Protein AF-A0A9P4PV21-F1 (afdb_monomer)

Organism: NCBI:txid1392251

Foldseek 3Di:
DDDDDDDDDDDDDDDDDDDDDDDDDDDDDDDDDDDDDDDDDDPPDDPVVQVVQLVVLLVVLVVCVVDVDQLLNDDPVVVVVLQDDDWAFEAEDHDGPGIGRQSVVSRQDVVQSVCCNVVVDRDRDHVPDSPLPDDPDDDLLVLLVVCVVCVVVVVCVNSVVSLVVVLVVLLPDAPVVCPLVVLVSNLVPCDDVNPVPPSLLVNLLSVLVCVVVVVHPDVPVVVVSCVVRVVSVVSSVVNVVVVVVVVVVVVVVVVVVVVVVVVVVVVVVVVCVVPVDDPPPPDDD

Structure (mmCIF, N/CA/C/O backbone):
data_AF-A0A9P4PV21-F1
#
_entry.id   AF-A0A9P4PV21-F1
#
loop_
_atom_site.group_PDB
_atom_site.id
_atom_site.type_symbol
_atom_site.label_atom_id
_atom_site.label_alt_id
_atom_site.label_comp_id
_atom_site.label_asym_id
_atom_site.label_entity_id
_atom_site.label_seq_id
_atom_site.pdbx_PDB_ins_code
_atom_site.Cartn_x
_atom_site.Cartn_y
_atom_site.Cartn_z
_atom_site.occupancy
_atom_site.B_iso_or_equiv
_atom_site.auth_seq_id
_atom_site.auth_comp_id
_atom_site.auth_asym_id
_atom_site.auth_atom_id
_atom_site.pdbx_PDB_model_num
ATOM 1 N N . MET A 1 1 ? 14.644 29.376 -46.040 1.00 44.03 1 MET A N 1
ATOM 2 C CA . MET A 1 1 ? 13.889 28.763 -44.930 1.00 44.03 1 MET A CA 1
ATOM 3 C C . MET A 1 1 ? 13.071 27.626 -45.509 1.00 44.03 1 MET A C 1
ATOM 5 O O . MET A 1 1 ? 12.066 27.901 -46.144 1.00 44.03 1 MET A O 1
ATOM 9 N N . SER A 1 2 ? 13.535 26.385 -45.371 1.00 40.25 2 SER A N 1
ATOM 10 C CA . SER A 1 2 ? 12.788 25.202 -45.817 1.00 40.25 2 SER A CA 1
ATOM 11 C C . SER A 1 2 ? 12.744 24.214 -44.662 1.00 40.25 2 SER A C 1
ATOM 13 O O . SER A 1 2 ? 13.735 23.561 -44.349 1.00 40.25 2 SER A O 1
ATOM 15 N N . SER A 1 3 ? 11.608 24.190 -43.973 1.00 43.88 3 SER A N 1
ATOM 16 C CA . SER A 1 3 ? 11.296 23.279 -42.878 1.00 43.88 3 SER A CA 1
ATOM 17 C C . SER A 1 3 ? 10.865 21.927 -43.447 1.00 43.88 3 SER A C 1
ATOM 19 O O . SER A 1 3 ? 9.769 21.789 -43.986 1.00 43.88 3 SER A O 1
ATOM 21 N N . ASN A 1 4 ? 11.740 20.928 -43.323 1.00 48.00 4 ASN A N 1
ATOM 22 C CA . ASN A 1 4 ? 11.427 19.533 -43.622 1.00 48.00 4 ASN A CA 1
ATOM 23 C C . ASN A 1 4 ? 10.650 18.929 -42.443 1.00 48.00 4 ASN A C 1
ATOM 25 O O . ASN A 1 4 ? 11.228 18.606 -41.407 1.00 48.00 4 ASN A O 1
ATOM 29 N N . ASN A 1 5 ? 9.335 18.780 -42.609 1.00 51.59 5 ASN A N 1
ATOM 30 C CA . ASN A 1 5 ? 8.482 18.025 -41.694 1.00 51.59 5 ASN A CA 1
ATOM 31 C C . ASN A 1 5 ? 8.638 16.525 -41.977 1.00 51.59 5 ASN A C 1
ATOM 33 O O . ASN A 1 5 ? 8.041 15.994 -42.913 1.00 51.59 5 ASN A O 1
ATOM 37 N N . ALA A 1 6 ? 9.442 15.842 -41.163 1.00 52.03 6 ALA A N 1
ATOM 38 C CA . ALA A 1 6 ? 9.522 14.388 -41.169 1.00 52.03 6 ALA A CA 1
ATOM 39 C C . ALA A 1 6 ? 8.305 13.801 -40.435 1.00 52.03 6 ALA A C 1
ATOM 41 O O . ALA A 1 6 ? 8.131 13.987 -39.230 1.00 52.03 6 ALA A O 1
ATOM 42 N N . VAL A 1 7 ? 7.450 13.105 -41.184 1.00 55.03 7 VAL A N 1
ATOM 43 C CA . VAL A 1 7 ? 6.283 12.379 -40.672 1.00 55.03 7 VAL A CA 1
ATOM 44 C C . VAL A 1 7 ? 6.769 11.146 -39.906 1.00 55.03 7 VAL A C 1
ATOM 46 O O . VAL A 1 7 ? 7.346 10.228 -40.485 1.00 55.03 7 VAL A O 1
ATOM 49 N N . VAL A 1 8 ? 6.556 11.141 -38.590 1.00 60.97 8 VAL A N 1
ATOM 50 C CA . VAL A 1 8 ? 6.910 10.033 -37.693 1.00 60.97 8 VAL A CA 1
ATOM 51 C C . VAL A 1 8 ? 5.844 8.941 -37.797 1.00 60.97 8 VAL A C 1
ATOM 53 O O . VAL A 1 8 ? 4.661 9.195 -37.572 1.00 60.97 8 VAL A O 1
ATOM 56 N N . ALA A 1 9 ? 6.257 7.721 -38.144 1.00 62.72 9 ALA A N 1
ATOM 57 C CA . ALA A 1 9 ? 5.362 6.571 -38.238 1.00 62.72 9 ALA A CA 1
ATOM 58 C C . ALA A 1 9 ? 4.856 6.130 -36.844 1.00 62.72 9 ALA A C 1
ATOM 60 O O . ALA A 1 9 ? 5.633 6.129 -35.884 1.00 62.72 9 ALA A O 1
ATOM 61 N N . PRO A 1 10 ? 3.575 5.735 -36.708 1.00 65.38 10 PRO A N 1
ATOM 62 C CA . PRO A 1 10 ? 3.005 5.326 -35.429 1.00 65.38 10 PRO A CA 1
ATOM 63 C C . PRO A 1 10 ? 3.569 3.980 -34.953 1.00 65.38 10 PRO A C 1
ATOM 65 O O . PRO A 1 10 ? 3.735 3.037 -35.727 1.00 65.38 10 PRO A O 1
ATOM 68 N N . ALA A 1 11 ? 3.847 3.897 -33.650 1.00 61.59 11 ALA A N 1
ATOM 69 C CA . ALA A 1 11 ? 4.422 2.719 -33.013 1.00 61.59 11 ALA A CA 1
ATOM 70 C C . ALA A 1 11 ? 3.465 1.503 -33.046 1.00 61.59 11 ALA A C 1
ATOM 72 O O . ALA A 1 11 ? 2.253 1.664 -32.866 1.00 61.59 11 ALA A O 1
ATOM 73 N N . PRO A 1 12 ? 3.987 0.275 -33.229 1.00 59.78 12 PRO A N 1
ATOM 74 C CA . PRO A 1 12 ? 3.172 -0.932 -33.309 1.00 59.78 12 PRO A CA 1
ATOM 75 C C . PRO A 1 12 ? 2.568 -1.318 -31.950 1.00 59.78 12 PRO A C 1
ATOM 77 O O . PRO A 1 12 ? 3.255 -1.402 -30.931 1.00 59.78 12 PRO A O 1
ATOM 80 N N . VAL A 1 13 ? 1.264 -1.604 -31.953 1.00 58.47 13 VAL A N 1
ATOM 81 C CA . VAL A 1 13 ? 0.494 -2.036 -30.777 1.00 58.47 13 VAL A CA 1
ATOM 82 C C . VAL A 1 13 ? 0.679 -3.540 -30.552 1.00 58.47 13 VAL A C 1
ATOM 84 O O . VAL A 1 13 ? 0.209 -4.361 -31.340 1.00 58.47 13 VAL A O 1
ATOM 87 N N . LEU A 1 14 ? 1.334 -3.910 -29.449 1.00 52.38 14 LEU A N 1
ATOM 88 C CA . LEU A 1 14 ? 1.467 -5.297 -28.991 1.00 52.38 14 LEU A CA 1
ATOM 89 C C . LEU A 1 14 ? 0.164 -5.771 -28.324 1.00 52.38 14 LEU A C 1
ATOM 91 O O . LEU A 1 14 ? -0.200 -5.297 -27.248 1.00 52.38 14 LEU A O 1
ATOM 95 N N . LYS A 1 15 ? -0.532 -6.728 -28.950 1.00 54.72 15 LYS A N 1
ATOM 96 C CA . LYS A 1 15 ? -1.672 -7.442 -28.352 1.00 54.72 15 LYS A CA 1
ATOM 97 C C . LYS A 1 15 ? -1.168 -8.671 -27.595 1.00 54.72 15 LYS A C 1
ATOM 99 O O . LYS A 1 15 ? -0.591 -9.570 -28.201 1.00 54.72 15 LYS A O 1
ATOM 104 N N . PHE A 1 16 ? -1.417 -8.727 -26.289 1.00 54.34 16 PHE A N 1
ATOM 105 C CA . PHE A 1 16 ? -1.149 -9.913 -25.472 1.00 54.34 16 PHE A CA 1
ATOM 106 C C . PHE A 1 16 ? -2.389 -10.821 -25.412 1.00 54.34 16 PHE A C 1
ATOM 108 O O . PHE A 1 16 ? -3.490 -10.316 -25.173 1.00 54.34 16 PHE A O 1
ATOM 115 N N . PRO A 1 17 ? -2.248 -12.147 -25.585 1.00 50.69 17 PRO A N 1
ATOM 116 C CA . PRO A 1 17 ? -3.341 -13.082 -25.365 1.00 50.69 17 PRO A CA 1
ATOM 117 C C . PRO A 1 17 ? -3.548 -13.310 -23.860 1.00 50.69 17 PRO A C 1
ATOM 119 O O . PRO A 1 17 ? -2.697 -13.866 -23.170 1.00 50.69 17 PRO A O 1
ATOM 122 N N . ILE A 1 18 ? -4.702 -12.882 -23.350 1.00 49.69 18 ILE A N 1
ATOM 123 C CA . ILE A 1 18 ? -5.203 -13.230 -22.015 1.00 49.69 18 ILE A CA 1
ATOM 124 C C . ILE A 1 18 ? -5.985 -14.530 -22.153 1.00 49.69 18 ILE A C 1
ATOM 126 O O . ILE A 1 18 ? -7.082 -14.461 -22.692 1.00 49.69 18 ILE A O 1
ATOM 130 N N . GLN A 1 19 ? -5.486 -15.660 -21.639 1.00 56.25 19 GLN A N 1
ATOM 131 C CA . GLN A 1 19 ? -6.322 -16.748 -21.100 1.00 56.25 19 GLN A CA 1
ATOM 132 C C . GLN A 1 19 ? -5.518 -17.632 -20.140 1.00 56.25 19 GLN A C 1
ATOM 134 O O . GLN A 1 19 ? -4.719 -18.446 -20.584 1.00 56.25 19 GLN A O 1
ATOM 139 N N . LEU A 1 20 ? -5.808 -17.548 -18.839 1.00 41.34 20 LEU A N 1
ATOM 140 C CA . LEU A 1 20 ? -5.649 -18.67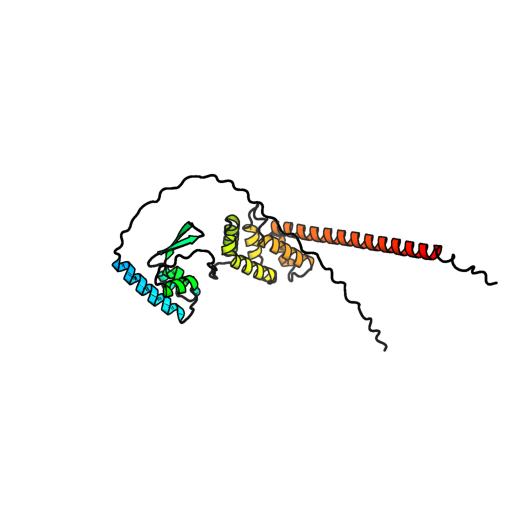3 -17.913 1.00 41.34 20 LEU A CA 1
ATOM 141 C C . LEU A 1 20 ? -6.819 -18.653 -16.917 1.00 41.34 20 LEU A C 1
ATOM 143 O O . LEU A 1 20 ? -6.879 -17.820 -16.016 1.00 41.34 20 LEU A O 1
ATOM 147 N N . LYS A 1 21 ? -7.776 -19.566 -17.122 1.00 49.69 21 LYS A N 1
ATOM 148 C CA . LYS A 1 21 ? -8.790 -19.951 -16.129 1.00 49.69 21 LYS A CA 1
ATOM 149 C C . LYS A 1 21 ? -8.162 -20.957 -15.158 1.00 49.69 21 LYS A C 1
ATOM 151 O O . LYS A 1 21 ? -7.608 -21.945 -15.638 1.00 49.69 21 LYS A O 1
ATOM 156 N N . PRO A 1 22 ? -8.311 -20.813 -13.834 1.00 48.94 22 PRO A N 1
ATOM 157 C CA . PRO A 1 22 ? -8.073 -21.924 -12.923 1.00 48.94 22 PRO A CA 1
ATOM 158 C C . PRO A 1 22 ? -9.316 -22.826 -12.840 1.00 48.94 22 PRO A C 1
ATOM 160 O O . PRO A 1 22 ? -10.421 -22.365 -12.551 1.00 48.94 22 PRO A O 1
ATOM 163 N N . SER A 1 23 ? -9.132 -24.124 -13.104 1.00 43.06 23 SER A N 1
ATOM 164 C CA . SER A 1 23 ? -10.132 -25.165 -12.851 1.00 43.06 23 SER A CA 1
ATOM 165 C C . SER A 1 23 ? -10.144 -25.521 -11.364 1.00 43.06 23 SER A C 1
ATOM 167 O O . SER A 1 23 ? -9.117 -25.931 -10.820 1.00 43.06 23 SER A O 1
ATOM 169 N N . GLY A 1 24 ? -11.300 -25.406 -10.713 1.00 37.72 24 GLY A N 1
ATOM 170 C CA . GLY A 1 24 ? -11.495 -25.890 -9.349 1.00 37.72 24 GLY A CA 1
ATOM 171 C C . GLY A 1 24 ? -11.545 -27.418 -9.302 1.00 37.72 24 GLY A C 1
ATOM 172 O O . GLY A 1 24 ? -12.324 -28.038 -10.023 1.00 37.72 24 GLY A O 1
ATOM 173 N N . LYS A 1 25 ? -10.736 -28.020 -8.425 1.00 46.03 25 LYS A N 1
ATOM 174 C CA . LYS A 1 25 ? -10.917 -29.394 -7.942 1.00 46.03 25 LYS A CA 1
ATOM 175 C C . LYS A 1 25 ? -11.376 -29.326 -6.489 1.00 46.03 25 LYS A C 1
ATOM 177 O O . LYS A 1 25 ? -10.664 -28.805 -5.637 1.00 46.03 25 LYS A O 1
ATOM 182 N N . ALA A 1 26 ? -12.574 -29.843 -6.240 1.00 46.81 26 ALA A N 1
ATOM 183 C CA . ALA A 1 26 ? -13.105 -30.091 -4.911 1.00 46.81 26 ALA A CA 1
ATOM 184 C C . ALA A 1 26 ? -12.380 -31.286 -4.275 1.00 46.81 26 ALA A C 1
ATOM 186 O O . ALA A 1 26 ? -12.227 -32.322 -4.921 1.00 46.81 26 ALA A O 1
ATOM 187 N N . VAL A 1 27 ? -11.978 -31.155 -3.009 1.00 41.03 27 VAL A N 1
ATOM 188 C CA . VAL A 1 27 ? -11.638 -32.294 -2.149 1.00 41.03 27 VAL A CA 1
ATOM 189 C C . VAL A 1 27 ? -12.311 -32.085 -0.799 1.00 41.03 27 VAL A C 1
ATOM 191 O O . VAL A 1 27 ? -12.016 -31.147 -0.063 1.00 41.03 27 VAL A O 1
ATOM 194 N N . SER A 1 28 ? -13.260 -32.975 -0.530 1.00 44.84 28 SER A N 1
ATOM 195 C CA . SER A 1 28 ? -13.938 -33.209 0.737 1.00 44.84 28 SER A CA 1
ATOM 196 C C . SER A 1 28 ? -12.994 -33.851 1.755 1.00 44.84 28 SER A C 1
ATOM 198 O O . SER A 1 28 ? -12.268 -34.783 1.411 1.00 44.84 28 SER A O 1
ATOM 200 N N . GLY A 1 29 ? -13.078 -33.443 3.018 1.00 36.94 29 GLY A N 1
ATOM 201 C CA . GLY A 1 29 ? -12.385 -34.113 4.116 1.00 36.94 29 GLY A CA 1
ATOM 202 C C . GLY A 1 29 ? -12.832 -33.576 5.466 1.00 36.94 29 GLY A C 1
ATOM 203 O O . GLY A 1 29 ? -12.178 -32.715 6.041 1.00 36.94 29 GLY A O 1
ATOM 204 N N . ALA A 1 30 ? -13.978 -34.063 5.939 1.00 40.94 30 ALA A N 1
ATOM 205 C CA . ALA A 1 30 ? -14.531 -33.773 7.253 1.00 40.94 30 ALA A CA 1
ATOM 206 C C . ALA A 1 30 ? -13.664 -34.368 8.378 1.00 40.94 30 ALA A C 1
ATOM 208 O O . ALA A 1 30 ? -13.245 -35.524 8.302 1.00 40.94 30 ALA A O 1
ATOM 209 N N . LYS A 1 31 ? -13.472 -33.603 9.456 1.00 40.31 31 LYS A N 1
ATOM 210 C CA . LYS A 1 31 ? -13.184 -34.134 10.793 1.00 40.31 31 LYS A CA 1
ATOM 211 C C . LYS A 1 31 ? -13.932 -33.294 11.826 1.00 40.31 31 LYS A C 1
ATOM 213 O O . LYS A 1 31 ? -13.638 -32.118 12.017 1.00 40.31 31 LYS A O 1
ATOM 218 N N . GLU A 1 32 ? -14.943 -33.917 12.424 1.00 45.38 32 GLU A N 1
ATOM 219 C CA . GLU A 1 32 ? -15.726 -33.411 13.548 1.00 45.38 32 GLU A CA 1
ATOM 220 C C . GLU A 1 32 ? -14.862 -33.281 14.807 1.00 45.38 32 GLU A C 1
ATOM 222 O O . GLU A 1 32 ? -14.105 -34.190 15.147 1.00 45.38 32 GLU A O 1
ATOM 227 N N . GLN A 1 33 ? -15.035 -32.173 15.528 1.00 36.03 33 GLN A N 1
ATOM 228 C CA . GLN A 1 33 ? -14.650 -32.013 16.930 1.00 36.03 33 GLN A CA 1
ATOM 229 C C . GLN A 1 33 ? -15.680 -31.126 17.665 1.00 36.03 33 GLN A C 1
ATOM 231 O O . GLN A 1 33 ? -16.466 -30.431 17.016 1.00 36.03 33 GLN A O 1
ATOM 236 N N . PRO A 1 34 ? -15.775 -31.246 19.002 1.00 42.97 34 PRO A N 1
ATOM 237 C CA . PRO A 1 34 ? -17.049 -31.392 19.701 1.00 42.97 34 PRO A CA 1
ATOM 238 C C . PRO A 1 34 ? -17.725 -30.071 20.087 1.00 42.97 34 PRO A C 1
ATOM 240 O O . PRO A 1 34 ? -17.083 -29.064 20.374 1.00 42.97 34 PRO A O 1
ATOM 243 N N . LYS A 1 35 ? -19.062 -30.131 20.138 1.00 44.00 35 LYS A N 1
ATOM 244 C CA . LYS A 1 35 ? -19.976 -29.086 20.620 1.00 44.00 35 LYS A CA 1
ATOM 245 C C . LYS A 1 35 ? -19.709 -28.728 22.093 1.00 44.00 35 LYS A C 1
ATOM 247 O O . LYS A 1 35 ? -19.833 -29.617 22.935 1.00 44.00 35 LYS A O 1
ATOM 252 N N . PRO A 1 36 ? -19.483 -27.449 22.438 1.00 39.12 36 PRO A N 1
ATOM 253 C CA . PRO A 1 36 ? -19.736 -26.960 23.784 1.00 39.12 36 PRO A CA 1
ATOM 254 C C . PRO A 1 36 ? -21.238 -26.702 23.983 1.00 39.12 36 PRO A C 1
ATOM 256 O O . PRO A 1 36 ? -21.917 -26.113 23.140 1.00 39.12 36 PRO A O 1
ATOM 259 N N . SER A 1 37 ? -21.747 -27.207 25.103 1.00 43.47 37 SER A N 1
ATOM 260 C CA . SER A 1 37 ? -23.132 -27.111 25.561 1.00 43.47 37 SER A CA 1
ATOM 261 C C . SER A 1 37 ? -23.599 -25.657 25.745 1.00 43.47 37 SER A C 1
ATOM 263 O O . SER A 1 37 ? -22.821 -24.827 26.215 1.00 43.47 37 SER A O 1
ATOM 265 N N . PRO A 1 38 ? -24.870 -25.334 25.444 1.00 44.41 38 PRO A N 1
ATOM 266 C CA . PRO A 1 38 ? -25.410 -23.996 25.644 1.00 44.41 38 PRO A CA 1
ATOM 267 C C . PRO A 1 38 ? -25.742 -23.751 27.123 1.00 44.41 38 PRO A C 1
ATOM 269 O O . PRO A 1 38 ? -26.538 -24.479 27.720 1.00 44.41 38 PRO A O 1
ATOM 272 N N . GLN A 1 39 ? -25.166 -22.693 27.698 1.00 38.06 39 GLN A N 1
ATOM 273 C CA . GLN A 1 39 ? -25.652 -22.099 28.942 1.00 38.06 39 GLN A CA 1
ATOM 274 C C . GLN A 1 39 ? -27.035 -21.489 28.683 1.00 38.06 39 GLN A C 1
ATOM 276 O O . GLN A 1 39 ? -27.185 -20.496 27.973 1.00 38.06 39 GLN A O 1
ATOM 281 N N . LYS A 1 40 ? -28.057 -22.150 29.231 1.00 46.59 40 LYS A N 1
ATOM 282 C CA . LYS A 1 40 ? -29.396 -21.599 29.428 1.00 46.59 40 LYS A CA 1
ATOM 283 C C . LYS A 1 40 ? -29.344 -20.671 30.638 1.00 46.59 40 LYS A C 1
ATOM 285 O O . LYS A 1 40 ? -29.484 -21.154 31.752 1.00 46.59 40 LYS A O 1
ATOM 290 N N . ASP A 1 41 ? -29.244 -19.373 30.393 1.00 37.88 41 ASP A N 1
ATOM 291 C CA . ASP A 1 41 ? -29.756 -18.369 31.322 1.00 37.88 41 ASP A CA 1
ATOM 292 C C . ASP A 1 41 ? -30.907 -17.641 30.626 1.00 37.88 41 ASP A C 1
ATOM 294 O O . ASP A 1 41 ? -30.739 -16.728 29.817 1.00 37.88 41 ASP A O 1
ATOM 298 N N . GLN A 1 42 ? -32.112 -18.150 30.887 1.00 42.50 42 GLN A N 1
ATOM 299 C CA . GLN A 1 42 ? -33.368 -17.501 30.547 1.00 42.50 42 GLN A CA 1
ATOM 300 C C . GLN A 1 42 ? -33.589 -16.346 31.523 1.00 42.50 42 GLN A C 1
ATOM 302 O O . GLN A 1 42 ? -33.980 -16.553 32.668 1.00 42.50 42 GLN A O 1
ATOM 307 N N . ALA A 1 43 ? -33.397 -15.121 31.044 1.00 41.06 43 ALA A N 1
ATOM 308 C CA . ALA A 1 43 ? -34.066 -13.962 31.610 1.00 41.06 43 ALA A CA 1
ATOM 309 C C . ALA A 1 43 ? -35.465 -13.867 30.977 1.00 41.06 43 ALA A C 1
ATOM 311 O O . ALA A 1 43 ? -35.641 -13.300 29.895 1.00 41.06 43 ALA A O 1
ATOM 312 N N . GLU A 1 44 ? -36.466 -14.455 31.635 1.00 46.06 44 GLU A N 1
ATOM 313 C CA . GLU A 1 44 ? -37.881 -14.210 31.342 1.00 46.06 44 GLU A CA 1
ATOM 314 C C . GLU A 1 44 ? -38.215 -12.741 31.646 1.00 46.06 44 GLU A C 1
ATOM 316 O O . GLU A 1 44 ? -38.597 -12.365 32.753 1.00 46.06 44 GLU A O 1
ATOM 321 N N . SER A 1 45 ? -38.043 -11.877 30.645 1.00 46.12 45 SER A N 1
ATOM 322 C CA . SER A 1 45 ? -38.544 -10.505 30.678 1.00 46.12 45 SER A CA 1
ATOM 323 C C . SER A 1 45 ? -39.975 -10.462 30.136 1.00 46.12 45 SER A C 1
ATOM 325 O O . SER A 1 45 ? -40.303 -11.042 29.102 1.00 46.12 45 SER A O 1
ATOM 327 N N . LYS A 1 46 ? -40.850 -9.780 30.882 1.00 44.09 46 LYS A N 1
ATOM 328 C CA . LYS A 1 46 ? -42.278 -9.600 30.593 1.00 44.09 46 LYS A CA 1
ATOM 329 C C . LYS A 1 46 ? -42.525 -9.183 29.124 1.00 44.09 46 LYS A C 1
ATOM 331 O O . LYS A 1 46 ? -42.030 -8.132 28.710 1.00 44.09 46 LYS A O 1
ATOM 336 N N . PRO A 1 47 ? -43.395 -9.884 28.370 1.00 56.62 47 PRO A N 1
ATOM 337 C CA . PRO A 1 47 ? -43.646 -9.619 26.945 1.00 56.62 47 PRO A CA 1
ATOM 338 C C . PRO A 1 47 ? -44.302 -8.257 26.648 1.00 56.62 47 PRO A C 1
ATOM 340 O O . PRO A 1 47 ? -44.307 -7.807 25.504 1.00 56.62 47 PRO A O 1
ATOM 343 N N . ALA A 1 48 ? -44.857 -7.579 27.657 1.00 52.44 48 ALA A N 1
ATOM 344 C CA . ALA A 1 48 ? -45.471 -6.260 27.494 1.00 52.44 48 ALA A CA 1
ATOM 345 C C . ALA A 1 48 ? -44.437 -5.121 27.394 1.00 52.44 48 ALA A C 1
ATOM 347 O O . ALA A 1 48 ? -44.639 -4.192 26.614 1.00 52.44 48 ALA A O 1
ATOM 348 N N . ALA A 1 49 ? -43.316 -5.217 28.121 1.00 55.78 49 ALA A N 1
ATOM 349 C CA . ALA A 1 49 ? -42.271 -4.188 28.118 1.00 55.78 49 ALA A CA 1
ATOM 350 C C . ALA A 1 49 ? -41.494 -4.169 26.789 1.00 55.78 49 ALA A C 1
ATOM 352 O O . ALA A 1 49 ? -41.204 -3.106 26.252 1.00 55.78 49 ALA A O 1
ATOM 353 N N . GLN A 1 50 ? -41.255 -5.345 26.196 1.00 64.44 50 GLN A N 1
ATOM 354 C CA . GLN A 1 50 ? -40.571 -5.462 24.903 1.00 64.44 50 GLN A CA 1
ATOM 355 C C . GLN A 1 50 ? -41.372 -4.852 23.740 1.00 64.44 50 GLN A C 1
ATOM 357 O O . GLN A 1 50 ? -40.788 -4.299 22.812 1.00 64.44 50 GLN A O 1
ATOM 362 N N . LYS A 1 51 ? -42.712 -4.915 23.775 1.00 70.00 51 LYS A N 1
ATOM 363 C CA . LYS A 1 51 ? -43.556 -4.358 22.702 1.00 70.00 51 LYS A CA 1
ATOM 364 C C . LYS A 1 51 ? -43.566 -2.829 22.683 1.00 70.00 51 LYS A C 1
ATOM 366 O O . LYS A 1 51 ? -43.557 -2.247 21.602 1.00 70.00 51 LYS A O 1
ATOM 371 N N . GLN A 1 52 ? -43.582 -2.191 23.854 1.00 70.31 52 GLN A N 1
ATOM 372 C CA . GLN A 1 52 ? -43.517 -0.728 23.954 1.00 70.31 52 GLN A CA 1
ATOM 373 C C . GLN A 1 52 ? -42.153 -0.197 23.492 1.00 70.31 52 GLN A C 1
ATOM 375 O O . GLN A 1 52 ? -42.087 0.801 22.775 1.00 70.31 52 GLN A O 1
ATOM 380 N N . ASP A 1 53 ? -41.075 -0.907 23.822 1.00 81.44 53 ASP A N 1
ATOM 381 C CA . ASP A 1 53 ? -39.722 -0.514 23.423 1.00 81.44 53 ASP A CA 1
ATOM 382 C C . ASP A 1 53 ? -39.522 -0.620 21.897 1.00 81.44 53 ASP A C 1
ATOM 384 O O . ASP A 1 53 ? -38.988 0.288 21.262 1.00 81.44 53 ASP A O 1
ATOM 388 N N . LEU A 1 54 ? -40.067 -1.666 21.261 1.00 85.88 54 LEU A N 1
ATOM 389 C CA . LEU A 1 54 ? -40.021 -1.820 19.800 1.00 85.88 54 LEU A CA 1
ATOM 390 C C . LEU A 1 54 ? -40.799 -0.733 19.049 1.00 85.88 54 LEU A C 1
ATOM 392 O O . LEU A 1 54 ? -40.308 -0.245 18.034 1.00 85.88 54 LEU A O 1
ATOM 396 N N . ALA A 1 55 ? -41.974 -0.328 19.542 1.00 87.62 55 ALA A N 1
ATOM 397 C CA . ALA A 1 55 ? -42.745 0.760 18.935 1.00 87.62 55 ALA A CA 1
ATOM 398 C C . ALA A 1 55 ? -41.977 2.091 18.984 1.00 87.62 55 ALA A C 1
ATOM 400 O O . ALA A 1 55 ? -41.909 2.807 17.987 1.00 87.62 55 ALA A O 1
ATOM 401 N N . THR A 1 56 ? -41.318 2.363 20.113 1.00 89.81 56 THR A N 1
ATOM 402 C CA . THR A 1 56 ? -40.476 3.556 20.293 1.00 89.81 56 THR A CA 1
ATOM 403 C C . THR A 1 56 ? -39.284 3.545 19.328 1.00 89.81 56 THR A C 1
ATOM 405 O O . THR A 1 56 ? -38.949 4.558 18.716 1.00 89.81 56 THR A O 1
ATOM 408 N N . ILE A 1 57 ? -38.656 2.379 19.136 1.00 87.50 57 ILE A N 1
ATOM 409 C CA . ILE A 1 57 ? -37.553 2.203 18.178 1.00 87.50 57 ILE A CA 1
ATOM 410 C C . ILE A 1 57 ? -38.041 2.338 16.731 1.00 87.50 57 ILE A C 1
ATOM 412 O O . ILE A 1 57 ? -37.301 2.848 15.894 1.00 87.50 57 ILE A O 1
ATOM 416 N N . HIS A 1 58 ? -39.265 1.905 16.420 1.00 89.25 58 HIS A N 1
ATOM 417 C CA . HIS A 1 58 ? -39.865 2.029 15.086 1.00 89.25 58 HIS A CA 1
ATOM 418 C C . HIS A 1 58 ? -40.134 3.485 14.714 1.00 89.25 58 HIS A C 1
ATOM 420 O O . HIS A 1 58 ? -39.695 3.931 13.654 1.00 89.25 58 HIS A O 1
ATOM 426 N N . GLU A 1 59 ? -40.737 4.253 15.620 1.00 89.31 59 GLU A N 1
ATOM 427 C CA . GLU A 1 59 ? -40.954 5.689 15.432 1.00 89.31 59 GLU A CA 1
ATOM 428 C C . GLU A 1 59 ? -39.622 6.439 15.261 1.00 89.31 59 GLU A C 1
ATOM 430 O O . GLU A 1 59 ? -39.443 7.216 14.317 1.00 89.31 59 GLU A O 1
ATOM 435 N N . TRP A 1 60 ? -38.630 6.115 16.097 1.00 88.31 60 TRP A N 1
ATOM 436 C CA . TRP A 1 60 ? -37.275 6.643 15.958 1.00 88.31 60 TRP A CA 1
ATOM 437 C C . TRP A 1 60 ? -36.631 6.263 14.615 1.00 88.31 60 TRP A C 1
ATOM 439 O O . TRP A 1 60 ? -36.056 7.121 13.941 1.00 88.31 60 TRP A O 1
ATOM 449 N N . ALA A 1 61 ? -36.765 5.012 14.169 1.00 86.50 61 ALA A N 1
ATOM 450 C CA . ALA A 1 61 ? -36.232 4.556 12.888 1.00 86.50 61 ALA A CA 1
ATOM 451 C C . ALA A 1 61 ? -36.862 5.302 11.700 1.00 86.50 61 ALA A C 1
ATOM 453 O O . ALA A 1 61 ? -36.156 5.624 10.741 1.00 86.50 61 ALA A O 1
ATOM 454 N N . MET A 1 62 ? -38.159 5.626 11.771 1.00 85.81 62 MET A N 1
ATOM 455 C CA . MET A 1 62 ? -38.837 6.442 10.759 1.00 85.81 62 MET A CA 1
ATOM 456 C C . MET A 1 62 ? -38.347 7.897 10.765 1.00 85.81 62 MET A C 1
ATOM 458 O O . MET A 1 62 ? -38.180 8.484 9.695 1.00 85.81 62 MET A O 1
ATOM 462 N N . SER A 1 63 ? -38.017 8.455 11.935 1.00 84.81 63 SER A N 1
ATOM 463 C CA . SER A 1 63 ? -37.455 9.812 12.048 1.00 84.81 63 SER A CA 1
ATOM 464 C C . SER A 1 63 ? -36.086 9.958 11.362 1.00 84.81 63 SER A C 1
ATOM 466 O O . SER A 1 63 ? -35.777 11.004 10.788 1.00 84.81 63 SER A O 1
ATOM 468 N N . LEU A 1 64 ? -35.293 8.879 11.325 1.00 76.75 64 LEU A N 1
ATOM 469 C CA . LEU A 1 64 ? -33.991 8.839 10.649 1.00 76.75 64 LEU A CA 1
ATOM 470 C C . LEU A 1 64 ? -34.087 8.867 9.115 1.00 76.75 64 LEU A C 1
ATOM 472 O O . LEU A 1 64 ? -33.069 9.053 8.448 1.00 76.75 64 LEU A O 1
ATOM 476 N N . ASN A 1 65 ? -35.268 8.626 8.538 1.00 62.62 65 ASN A N 1
ATOM 477 C CA . ASN A 1 65 ? -35.450 8.537 7.085 1.00 62.62 65 ASN A CA 1
ATOM 478 C C . ASN A 1 65 ? -35.579 9.912 6.409 1.00 62.62 65 ASN A C 1
ATOM 480 O O . ASN A 1 65 ? -35.428 10.014 5.196 1.00 62.62 65 ASN A O 1
ATOM 484 N N . VAL A 1 66 ? -35.844 10.969 7.185 1.00 53.28 66 VAL A N 1
ATOM 485 C CA . VAL A 1 66 ? -36.157 12.308 6.654 1.00 53.28 66 VAL A CA 1
ATOM 486 C C . VAL A 1 66 ? -34.913 13.195 6.538 1.00 53.28 66 VAL A C 1
ATOM 488 O O . VAL A 1 66 ? -34.891 14.119 5.736 1.00 53.28 66 VAL A O 1
ATOM 491 N N . ASN A 1 67 ? -33.844 12.877 7.268 1.00 51.25 67 ASN A N 1
ATOM 492 C CA . ASN A 1 67 ? -32.532 13.501 7.131 1.00 51.25 67 ASN A CA 1
ATOM 493 C C . ASN A 1 67 ? -31.480 12.431 7.412 1.00 51.25 67 ASN A C 1
ATOM 495 O O . ASN A 1 67 ? -31.366 11.969 8.546 1.00 51.25 67 ASN A O 1
ATOM 499 N N . THR A 1 68 ? -30.718 12.025 6.398 1.00 56.28 68 THR A N 1
ATOM 500 C CA . THR A 1 68 ? -29.586 11.096 6.527 1.00 56.28 68 THR A CA 1
ATOM 501 C C . THR A 1 68 ? -28.457 11.739 7.334 1.00 56.28 68 THR A C 1
ATOM 503 O O . THR A 1 68 ? -27.421 12.084 6.776 1.00 56.28 68 THR A O 1
ATOM 506 N N . ARG A 1 69 ? -28.656 11.931 8.640 1.00 62.28 69 ARG A N 1
ATOM 507 C CA . ARG A 1 69 ? -27.561 12.254 9.550 1.00 62.28 69 ARG A CA 1
ATOM 508 C C . ARG A 1 69 ? -26.669 11.028 9.628 1.00 62.28 69 ARG A C 1
ATOM 510 O O . ARG A 1 69 ? -27.122 9.945 10.010 1.00 62.28 69 ARG A O 1
ATOM 517 N N . ASP A 1 70 ? -25.421 11.187 9.205 1.00 67.62 70 ASP A N 1
ATOM 518 C CA . ASP A 1 70 ? -24.396 10.170 9.413 1.00 67.62 70 ASP A CA 1
ATOM 519 C C . ASP A 1 70 ? -24.293 9.912 10.929 1.00 67.62 70 ASP A C 1
ATOM 521 O O . ASP A 1 70 ? -24.384 10.837 11.736 1.00 67.62 70 ASP A O 1
ATOM 525 N N . LEU A 1 71 ? -24.074 8.660 11.342 1.00 72.00 71 LEU A N 1
ATOM 526 C CA . LEU A 1 71 ? -23.772 8.295 12.734 1.00 72.00 71 LEU A CA 1
ATOM 527 C C . LEU A 1 71 ? -22.662 9.162 13.350 1.00 72.00 71 LEU A C 1
ATOM 529 O O . LEU A 1 71 ? -22.587 9.326 14.567 1.00 72.00 71 LEU A O 1
ATOM 533 N N . ARG A 1 72 ? -21.780 9.696 12.503 1.00 63.06 72 ARG A N 1
ATOM 534 C CA . ARG A 1 72 ? -20.673 10.587 12.868 1.00 63.06 72 ARG A CA 1
ATOM 535 C C . ARG A 1 72 ? -21.117 11.998 13.244 1.00 63.06 72 ARG A C 1
ATOM 537 O O . ARG A 1 72 ? -20.362 12.689 13.919 1.00 63.06 72 ARG A O 1
ATOM 544 N N . GLU A 1 73 ? -22.295 12.418 12.803 1.00 78.00 73 GLU A N 1
ATOM 545 C CA . GLU A 1 73 ? -22.873 13.734 13.092 1.00 78.00 73 GLU A CA 1
ATOM 546 C C . GLU A 1 73 ? -23.645 13.747 14.416 1.00 78.00 73 GLU A C 1
ATOM 548 O O . GLU A 1 73 ? -23.989 14.815 14.918 1.00 78.00 73 GLU A O 1
ATOM 553 N N . LEU A 1 74 ? -23.891 12.570 15.002 1.00 76.75 74 LEU A N 1
ATOM 554 C CA . LEU A 1 74 ? -24.512 12.443 16.314 1.00 76.75 74 LEU A CA 1
ATOM 555 C C . LEU A 1 74 ? -23.556 12.896 17.424 1.00 76.75 74 LEU A C 1
ATOM 557 O O . LEU A 1 74 ? -22.357 12.577 17.440 1.00 76.75 74 LEU A O 1
ATOM 561 N N . SER A 1 75 ? -24.118 13.585 18.413 1.00 84.94 75 SER A N 1
ATOM 562 C CA . SER A 1 75 ? -23.426 13.923 19.652 1.00 84.94 75 SER A CA 1
ATOM 563 C C . SER A 1 75 ? -22.953 12.660 20.386 1.00 84.94 75 SER A C 1
ATOM 565 O O . SER A 1 75 ? -23.346 11.525 20.099 1.00 84.94 75 SER A O 1
ATOM 567 N N . ARG A 1 76 ? -22.043 12.828 21.351 1.00 78.06 76 ARG A N 1
ATOM 568 C CA . ARG A 1 76 ? -21.543 11.700 22.153 1.00 78.06 76 ARG A CA 1
ATOM 569 C C . ARG A 1 76 ? -22.669 11.009 22.930 1.00 78.06 76 ARG A C 1
ATOM 571 O O . ARG A 1 76 ? -22.666 9.787 23.006 1.00 78.06 76 ARG A O 1
ATOM 578 N N . GLU A 1 77 ? -23.602 11.779 23.481 1.00 82.94 77 GLU A N 1
ATOM 579 C CA . GLU A 1 77 ? -24.730 11.269 24.269 1.00 82.94 77 GLU A CA 1
ATOM 580 C C . GLU A 1 77 ? -25.697 10.464 23.397 1.00 82.94 77 GLU A C 1
ATOM 582 O O . GLU A 1 77 ? -26.039 9.335 23.740 1.00 82.94 77 GLU A O 1
ATOM 587 N N . GLU A 1 78 ? -26.035 10.974 22.210 1.00 82.00 78 GLU A N 1
ATOM 588 C CA . GLU A 1 78 ? -26.871 10.253 21.243 1.00 82.00 78 GLU A CA 1
ATOM 589 C C . GLU A 1 78 ? -26.223 8.940 20.791 1.00 82.00 78 GLU A C 1
ATOM 591 O O . GLU A 1 78 ? -26.910 7.931 20.658 1.00 82.00 78 GLU A O 1
ATOM 596 N N . ARG A 1 79 ? -24.896 8.917 20.598 1.00 81.62 79 ARG A N 1
ATOM 597 C CA . ARG A 1 79 ? -24.171 7.681 20.259 1.00 81.62 79 ARG A CA 1
ATOM 598 C C . ARG A 1 79 ? -24.195 6.653 21.384 1.00 81.62 79 ARG A C 1
ATOM 600 O O . ARG A 1 79 ? -24.257 5.463 21.093 1.00 81.62 79 ARG A O 1
ATOM 607 N N . LEU A 1 80 ? -24.146 7.090 22.642 1.00 79.75 80 LEU A N 1
ATOM 608 C CA . LEU A 1 80 ? -24.268 6.186 23.786 1.00 79.75 80 LEU A CA 1
ATOM 609 C C . LEU A 1 80 ? -25.684 5.605 23.879 1.00 79.75 80 LEU A C 1
ATOM 611 O O . LEU A 1 80 ? -25.815 4.401 24.065 1.00 79.75 80 LEU A O 1
ATOM 615 N N . ALA A 1 81 ? -26.718 6.406 23.611 1.00 84.25 81 ALA A N 1
ATOM 616 C CA . ALA A 1 81 ? -28.111 5.951 23.600 1.00 84.25 81 ALA A CA 1
ATOM 617 C C . ALA A 1 81 ? -28.430 4.897 22.513 1.00 84.25 81 ALA A C 1
ATOM 619 O O . ALA A 1 81 ? -29.472 4.240 22.567 1.00 84.25 81 ALA A O 1
ATOM 620 N N . LEU A 1 82 ? -27.553 4.717 21.512 1.00 85.25 82 LEU A N 1
ATOM 621 C CA . LEU A 1 82 ? -27.657 3.632 20.525 1.00 85.25 82 LEU A CA 1
ATOM 622 C C . LEU A 1 82 ? -27.276 2.264 21.094 1.00 85.25 82 LEU A C 1
ATOM 624 O O . LEU A 1 82 ? -27.628 1.246 20.495 1.00 85.25 82 LEU A O 1
ATOM 628 N N . LEU A 1 83 ? -26.516 2.241 22.191 1.00 87.44 83 LEU A N 1
ATOM 629 C CA . LEU A 1 83 ? -26.067 1.012 22.838 1.00 87.44 83 LEU A CA 1
ATOM 630 C C . LEU A 1 83 ? -27.137 0.415 23.762 1.00 87.44 83 LEU A C 1
ATOM 632 O O . LEU A 1 83 ? -27.014 -0.741 24.160 1.00 87.44 83 LEU A O 1
ATOM 636 N N . ASP A 1 84 ? -28.192 1.177 24.045 1.00 86.12 84 ASP A N 1
ATOM 637 C CA . ASP A 1 84 ? -29.295 0.768 24.903 1.00 86.12 84 ASP A CA 1
ATOM 638 C C . ASP A 1 84 ? -30.427 0.090 24.111 1.00 86.12 84 ASP A C 1
ATOM 640 O O . ASP A 1 84 ? -30.664 0.366 22.928 1.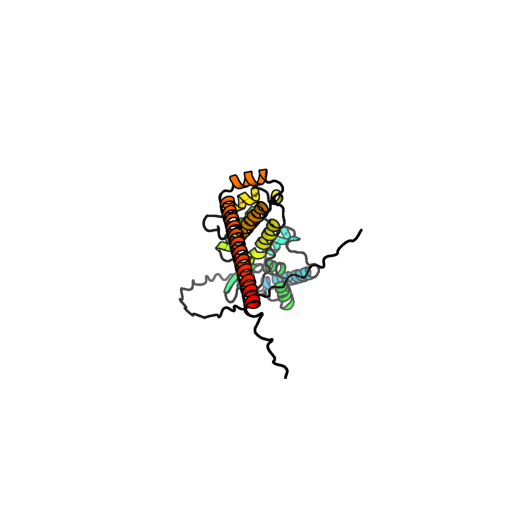00 86.12 84 ASP A O 1
ATOM 644 N N . GLY A 1 85 ? -31.178 -0.775 24.798 1.00 87.69 85 GLY A N 1
ATOM 645 C CA . GLY A 1 85 ? -32.393 -1.410 24.283 1.00 87.69 85 GLY A CA 1
ATOM 646 C C . GLY A 1 85 ? -32.223 -2.880 23.868 1.00 87.69 85 GLY A C 1
ATOM 647 O O . GLY A 1 85 ? -31.251 -3.539 24.248 1.00 87.69 85 GLY A O 1
ATOM 648 N N . PRO A 1 86 ? -33.192 -3.437 23.115 1.00 90.00 86 PRO A N 1
ATOM 649 C CA . PRO A 1 86 ? -33.194 -4.840 22.730 1.00 90.00 86 PRO A CA 1
ATOM 650 C C . PRO A 1 86 ? -32.029 -5.144 21.790 1.00 90.00 86 PRO A C 1
ATOM 652 O O . PRO A 1 86 ? -31.693 -4.351 20.908 1.00 90.00 86 PRO A O 1
ATOM 655 N N . THR A 1 87 ? -31.424 -6.315 21.954 1.00 89.12 87 THR A N 1
ATOM 656 C CA . THR A 1 87 ? -30.341 -6.785 21.091 1.00 89.12 87 THR A CA 1
ATOM 657 C C . THR A 1 87 ? -30.888 -7.660 19.967 1.00 89.12 87 THR A C 1
ATOM 659 O O . THR A 1 87 ? -31.846 -8.412 20.141 1.00 89.12 87 THR A O 1
ATOM 662 N N . ALA A 1 88 ? -30.282 -7.552 18.788 1.00 86.06 88 ALA A N 1
ATOM 663 C CA . ALA A 1 88 ? -30.550 -8.418 17.652 1.00 86.06 88 ALA A CA 1
ATOM 664 C C . ALA A 1 88 ? -29.358 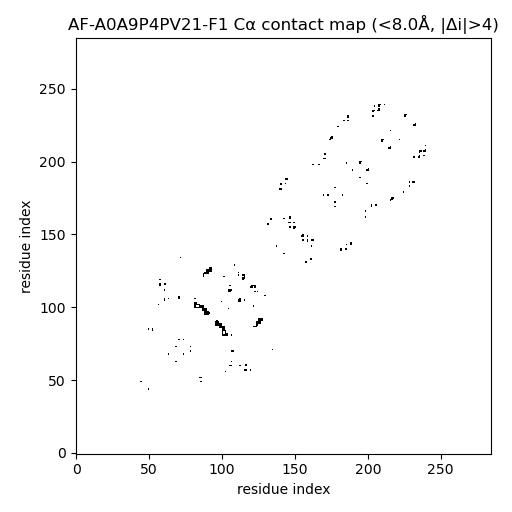-9.360 17.426 1.00 86.06 88 ALA A C 1
ATOM 666 O O . ALA A 1 88 ? -28.207 -8.932 17.576 1.00 86.06 88 ALA A O 1
ATOM 667 N N . PRO A 1 89 ? -29.602 -10.628 17.055 1.00 84.00 89 PRO A N 1
ATOM 668 C CA . PRO A 1 89 ? -28.530 -11.558 16.739 1.00 84.00 89 PRO A CA 1
ATOM 669 C C . PRO A 1 89 ? -27.794 -11.126 15.464 1.00 84.00 89 PRO A C 1
ATOM 671 O O . PRO A 1 89 ? -28.400 -10.763 14.456 1.00 84.00 89 PRO A O 1
ATOM 674 N N . LEU A 1 90 ? -26.468 -11.205 15.503 1.00 80.19 90 LEU A N 1
ATOM 675 C CA . LEU A 1 90 ? -25.587 -11.034 14.355 1.00 80.19 90 LEU A CA 1
ATOM 676 C C . LEU A 1 90 ? -25.289 -12.409 13.764 1.00 80.19 90 LEU A C 1
ATOM 678 O O . LEU A 1 90 ? -24.705 -13.264 14.434 1.00 80.19 90 LEU A O 1
ATOM 682 N N . ILE A 1 91 ? -25.682 -12.622 12.509 1.00 76.62 91 ILE A N 1
ATOM 683 C CA . ILE A 1 91 ? -25.557 -13.918 11.834 1.00 76.62 91 ILE A CA 1
ATOM 684 C C . ILE A 1 91 ? -24.551 -13.794 10.687 1.00 76.62 91 ILE A C 1
ATOM 686 O O . ILE A 1 91 ? -24.634 -12.861 9.895 1.00 76.62 91 ILE A O 1
ATOM 690 N N . ALA A 1 92 ? -23.607 -14.724 10.555 1.00 70.94 92 ALA A N 1
ATOM 691 C CA . ALA A 1 92 ? -22.756 -14.842 9.369 1.00 70.94 92 ALA A CA 1
ATOM 692 C C . ALA A 1 92 ? -22.871 -16.245 8.776 1.00 70.94 92 ALA A C 1
ATOM 694 O O . ALA A 1 92 ? -22.535 -17.239 9.426 1.00 70.94 92 ALA A O 1
ATOM 695 N N . GLY A 1 93 ? -23.348 -16.322 7.531 1.00 74.75 93 GLY A N 1
ATOM 696 C CA . GLY A 1 93 ? -23.778 -17.596 6.955 1.00 74.75 93 GLY A CA 1
ATOM 697 C C . GLY A 1 93 ? -24.874 -18.210 7.825 1.00 74.75 93 GLY A C 1
ATOM 698 O O . GLY A 1 93 ? -25.853 -17.535 8.128 1.00 74.75 93 GLY A O 1
ATOM 699 N N . ASP A 1 94 ? -24.649 -19.438 8.291 1.00 79.50 94 ASP A N 1
ATOM 700 C CA . ASP A 1 94 ? -25.600 -20.185 9.130 1.00 79.50 94 ASP A CA 1
ATOM 701 C C . ASP A 1 94 ? -25.270 -20.124 10.633 1.00 79.50 94 ASP A C 1
ATOM 703 O O . ASP A 1 94 ? -25.856 -20.847 11.439 1.00 79.50 94 ASP A O 1
ATOM 707 N N . LYS A 1 95 ? -24.294 -19.299 11.036 1.00 73.50 95 LYS A N 1
ATOM 708 C CA . LYS A 1 95 ? -23.829 -19.215 12.427 1.00 73.50 95 LYS A CA 1
ATOM 709 C C . LYS A 1 95 ? -24.180 -17.870 13.050 1.00 73.50 95 LYS A C 1
ATOM 711 O O . LYS A 1 95 ? -23.881 -16.818 12.488 1.00 73.50 95 LYS A O 1
ATOM 716 N N . VAL A 1 96 ? -24.748 -17.907 14.253 1.00 79.75 96 VAL A N 1
ATOM 717 C CA . VAL A 1 96 ? -24.893 -16.723 15.111 1.00 79.75 96 VAL A CA 1
ATOM 718 C C . VAL A 1 96 ? -23.529 -16.428 15.732 1.00 79.75 96 VAL A C 1
ATOM 720 O O . VAL A 1 96 ? -22.995 -17.256 16.465 1.00 79.75 96 VAL A O 1
ATOM 723 N N . ILE A 1 97 ? -22.947 -15.276 15.402 1.00 80.31 97 ILE A N 1
ATOM 724 C CA . ILE A 1 97 ? -21.629 -14.850 15.903 1.00 80.31 97 ILE A CA 1
ATOM 725 C C . ILE A 1 97 ? -21.765 -14.080 17.220 1.00 80.31 97 ILE A C 1
ATOM 727 O O . ILE A 1 97 ? -20.880 -14.142 18.069 1.00 80.31 97 ILE A O 1
ATOM 731 N N . GLY A 1 98 ? -22.870 -13.362 17.410 1.00 84.56 98 GLY A N 1
ATOM 732 C CA . GLY A 1 98 ? -23.094 -12.564 18.610 1.00 84.56 98 GLY A CA 1
ATOM 733 C C . GLY A 1 98 ? -24.433 -11.847 18.576 1.00 84.56 98 GLY A C 1
ATOM 734 O O . GLY A 1 98 ? -25.327 -12.228 17.823 1.00 84.56 98 GLY A O 1
ATOM 735 N N . ALA A 1 99 ? -24.563 -10.792 19.373 1.00 85.50 99 ALA A N 1
ATOM 736 C CA . ALA A 1 99 ? -25.719 -9.909 19.365 1.00 85.50 99 ALA A CA 1
ATOM 737 C C . ALA A 1 99 ? -25.262 -8.454 19.505 1.00 85.50 99 ALA A C 1
ATOM 739 O O . ALA A 1 99 ? -24.257 -8.183 20.162 1.00 85.50 99 ALA A O 1
ATOM 740 N N . ALA A 1 100 ? -25.988 -7.525 18.890 1.00 85.56 100 ALA A N 1
ATOM 741 C CA . ALA A 1 100 ? -25.739 -6.094 19.025 1.00 85.56 100 ALA A CA 1
ATOM 742 C C . ALA A 1 100 ? -27.049 -5.332 19.266 1.00 85.56 100 ALA A C 1
ATOM 744 O O . ALA A 1 100 ? -28.108 -5.803 18.847 1.00 85.56 100 ALA A O 1
ATOM 745 N N . PRO A 1 101 ? -27.007 -4.166 19.934 1.00 90.50 101 PRO A N 1
ATOM 746 C CA . PRO A 1 101 ? -28.188 -3.338 20.155 1.00 90.50 101 PRO A CA 1
ATOM 747 C C . PRO A 1 101 ? -28.903 -2.996 18.843 1.00 90.50 101 PRO A C 1
ATOM 749 O O . PRO A 1 101 ? -28.283 -2.585 17.859 1.00 90.50 101 PRO A O 1
ATOM 752 N N . LEU A 1 102 ? -30.225 -3.161 18.822 1.00 88.44 102 LEU A N 1
ATOM 753 C CA . LEU A 1 102 ? -31.051 -2.979 17.630 1.00 88.44 102 LEU A CA 1
ATOM 754 C C . LEU A 1 102 ? -30.955 -1.549 17.083 1.00 88.44 102 LEU A C 1
ATOM 756 O O . LEU A 1 102 ? -30.850 -1.354 15.872 1.00 88.44 102 LEU A O 1
ATOM 760 N N . ARG A 1 103 ? -30.929 -0.549 17.972 1.00 88.50 103 ARG A N 1
ATOM 761 C CA . ARG A 1 103 ? -30.781 0.867 17.600 1.00 88.50 103 ARG A CA 1
ATOM 762 C C . ARG A 1 103 ? -29.478 1.112 16.843 1.00 88.50 103 ARG A C 1
ATOM 764 O O . ARG A 1 103 ? -29.493 1.758 15.797 1.00 88.50 103 ARG A O 1
ATOM 771 N N . LEU A 1 104 ? -28.372 0.532 17.312 1.00 86.88 104 LEU A N 1
ATOM 772 C CA . LEU A 1 104 ? -27.078 0.607 16.636 1.00 86.88 104 LEU A CA 1
ATOM 773 C C . LEU A 1 104 ? -27.129 -0.011 15.230 1.00 86.88 104 LEU A C 1
ATOM 775 O O . LEU A 1 104 ? -26.626 0.588 14.281 1.00 86.88 104 LEU A O 1
ATOM 779 N N . ILE A 1 105 ? -27.768 -1.174 15.074 1.00 86.62 105 ILE A N 1
ATOM 780 C CA . ILE A 1 105 ? -27.891 -1.862 13.777 1.00 86.62 105 ILE A CA 1
ATOM 781 C C . ILE A 1 105 ? -28.713 -1.032 12.782 1.00 86.62 105 ILE A C 1
ATOM 783 O O . ILE A 1 105 ? -28.292 -0.841 11.639 1.00 86.62 105 ILE A O 1
ATOM 787 N N . ILE A 1 106 ? -29.860 -0.505 13.219 1.00 86.38 106 ILE A N 1
ATOM 788 C CA . ILE A 1 106 ? -30.749 0.346 12.412 1.00 86.38 106 ILE A CA 1
ATOM 789 C C . ILE A 1 106 ? -30.043 1.649 12.003 1.00 86.38 106 ILE A C 1
ATOM 791 O O . ILE A 1 106 ? -30.189 2.124 10.870 1.00 86.38 106 ILE A O 1
ATOM 795 N N . ALA A 1 107 ? -29.250 2.229 12.904 1.00 84.44 107 ALA A N 1
ATOM 796 C CA . ALA A 1 107 ? -28.474 3.418 12.589 1.00 84.44 107 ALA A CA 1
ATOM 797 C C . ALA A 1 107 ? -27.371 3.121 11.562 1.00 84.44 107 ALA A C 1
ATOM 799 O O . ALA A 1 107 ? -27.220 3.865 10.593 1.00 84.44 107 ALA A O 1
ATOM 800 N N . ALA A 1 108 ? -26.641 2.016 11.740 1.00 82.94 108 ALA A N 1
ATOM 801 C CA . ALA A 1 108 ? -25.482 1.657 10.925 1.00 82.94 108 ALA A CA 1
ATOM 802 C C . ALA A 1 108 ? -25.830 1.093 9.538 1.00 82.94 108 ALA A C 1
ATOM 804 O O . ALA A 1 108 ? -25.002 1.167 8.630 1.00 82.94 108 ALA A O 1
ATOM 805 N N . SER A 1 109 ? -27.027 0.526 9.352 1.00 82.31 109 SER A N 1
ATOM 806 C CA . SER A 1 109 ? -27.445 -0.092 8.090 1.00 82.31 109 SER A CA 1
ATOM 807 C C . SER A 1 109 ? -28.812 0.408 7.640 1.00 82.31 109 SER A C 1
ATOM 809 O O . SER A 1 109 ? -29.844 0.081 8.225 1.00 82.31 109 SER A O 1
ATOM 811 N N . SER A 1 110 ? -28.833 1.150 6.529 1.00 81.12 110 SER A N 1
ATOM 812 C CA . SER A 1 110 ? -30.077 1.575 5.874 1.00 81.12 110 SER A CA 1
ATOM 813 C C . SER A 1 110 ? -30.926 0.386 5.417 1.00 81.12 110 SER A C 1
ATOM 815 O O . SER A 1 110 ? -32.149 0.453 5.452 1.00 81.12 110 SER A O 1
ATOM 817 N N . THR A 1 111 ? -30.293 -0.730 5.039 1.00 82.06 111 THR A N 1
ATOM 818 C CA . THR A 1 111 ? -31.005 -1.958 4.658 1.00 82.06 111 THR A CA 1
ATOM 819 C C . THR A 1 111 ? -31.728 -2.564 5.858 1.00 82.06 111 THR A C 1
ATOM 821 O O . THR A 1 111 ? -32.929 -2.804 5.777 1.00 82.06 111 THR A O 1
ATOM 824 N N . ALA A 1 112 ? -31.031 -2.724 6.991 1.00 83.75 112 ALA A N 1
ATOM 825 C CA . ALA A 1 112 ? -31.627 -3.253 8.219 1.00 83.75 112 ALA A CA 1
ATOM 826 C C . ALA A 1 112 ? -32.736 -2.335 8.756 1.00 83.75 112 ALA A C 1
ATOM 828 O O . ALA A 1 112 ? -33.771 -2.808 9.218 1.00 83.75 112 ALA A O 1
ATOM 829 N N . ARG A 1 113 ? -32.547 -1.014 8.643 1.00 86.38 113 ARG A N 1
ATOM 830 C CA . ARG A 1 113 ? -33.566 -0.009 8.967 1.00 86.38 113 ARG A CA 1
ATOM 831 C C . ARG A 1 113 ? -34.818 -0.164 8.114 1.00 86.38 113 ARG A C 1
ATOM 833 O O . ARG A 1 113 ? -35.906 -0.239 8.668 1.00 86.38 113 ARG A O 1
ATOM 840 N N . ASN A 1 114 ? -34.680 -0.222 6.792 1.00 85.12 114 ASN A N 1
ATOM 841 C CA . ASN A 1 114 ? -35.825 -0.333 5.887 1.00 85.12 114 ASN A CA 1
ATOM 842 C C . ASN A 1 114 ? -36.588 -1.646 6.099 1.00 85.12 114 ASN A C 1
ATOM 844 O O . ASN A 1 114 ? -37.819 -1.650 6.096 1.00 85.12 114 ASN A O 1
ATOM 848 N N . GLU A 1 115 ? -35.870 -2.745 6.336 1.00 85.75 115 GLU A N 1
ATOM 849 C CA . GLU A 1 115 ? -36.469 -4.031 6.692 1.00 85.75 115 GLU A CA 1
ATOM 850 C C . GLU A 1 115 ? -37.242 -3.941 8.014 1.00 85.75 115 GLU A C 1
ATOM 852 O O . GLU A 1 115 ? -38.402 -4.355 8.070 1.00 85.75 115 GLU A O 1
ATOM 857 N N . PHE A 1 116 ? -36.646 -3.339 9.049 1.00 88.94 116 PHE A N 1
ATOM 858 C CA . PHE A 1 116 ? -37.297 -3.134 10.344 1.00 88.94 116 PHE A CA 1
ATOM 859 C C . PHE A 1 116 ? -38.550 -2.258 10.224 1.00 88.94 116 PHE A C 1
ATOM 861 O O . PHE A 1 116 ? -39.602 -2.630 10.736 1.00 88.94 116 PHE A O 1
ATOM 868 N N . ILE A 1 117 ? -38.478 -1.141 9.492 1.00 88.69 117 ILE A N 1
ATOM 869 C CA . ILE A 1 117 ? -39.622 -0.244 9.268 1.00 88.69 117 ILE A CA 1
ATOM 870 C C . ILE A 1 117 ? -40.761 -0.986 8.557 1.00 88.69 117 ILE A C 1
ATOM 872 O O . ILE A 1 117 ? -41.916 -0.869 8.963 1.00 88.69 117 ILE A O 1
ATOM 876 N N . THR A 1 118 ? -40.438 -1.769 7.525 1.00 88.62 118 THR A N 1
ATOM 877 C CA . THR A 1 118 ? -41.432 -2.451 6.679 1.00 88.62 118 THR A CA 1
ATOM 878 C C . THR A 1 118 ? -42.080 -3.637 7.387 1.00 88.62 118 THR A C 1
ATOM 880 O O . THR A 1 118 ? -43.283 -3.856 7.271 1.00 88.62 118 THR A O 1
ATOM 883 N N . THR A 1 119 ? -41.288 -4.435 8.102 1.00 88.50 119 THR A N 1
ATOM 884 C CA . THR A 1 119 ? -41.753 -5.702 8.687 1.00 88.50 119 THR A CA 1
ATOM 885 C C . THR A 1 119 ? -42.159 -5.578 10.151 1.00 88.50 119 THR A C 1
ATOM 887 O O . THR A 1 119 ? -42.849 -6.461 10.660 1.00 88.50 119 THR A O 1
ATOM 890 N N . ASN A 1 120 ? -41.720 -4.512 10.829 1.00 86.88 120 ASN A N 1
ATOM 891 C CA . ASN A 1 120 ? -41.803 -4.332 12.277 1.00 86.88 120 ASN A CA 1
ATOM 892 C C . ASN A 1 120 ? -41.231 -5.530 13.068 1.00 86.88 120 ASN A C 1
ATOM 894 O O . ASN A 1 120 ? -41.695 -5.864 14.159 1.00 86.88 120 ASN A O 1
ATOM 898 N N . LYS A 1 121 ? -40.245 -6.227 12.485 1.00 86.69 121 LYS A N 1
ATOM 899 C CA . LYS A 1 121 ? -39.553 -7.382 13.072 1.00 86.69 121 LYS A CA 1
ATOM 900 C C . LYS A 1 121 ? -38.073 -7.077 13.214 1.00 86.69 121 LYS A C 1
ATOM 902 O O . LYS A 1 121 ? -37.495 -6.438 12.342 1.00 86.69 121 LYS A O 1
ATOM 907 N N . ILE A 1 122 ? -37.465 -7.582 14.290 1.00 81.75 122 ILE A N 1
ATOM 908 C CA . ILE A 1 122 ? -36.022 -7.475 14.536 1.00 81.75 122 ILE A CA 1
ATOM 909 C C . ILE A 1 122 ? -35.283 -8.053 13.317 1.00 81.75 122 ILE A C 1
ATOM 911 O O . ILE A 1 122 ? -35.447 -9.245 13.039 1.00 81.75 122 ILE A O 1
ATOM 915 N N . PRO A 1 123 ? -34.506 -7.240 12.578 1.00 76.00 123 PRO A N 1
ATOM 916 C CA . PRO A 1 123 ? -33.829 -7.696 11.383 1.00 76.00 123 PRO A CA 1
ATOM 917 C C . PRO A 1 123 ? -32.795 -8.739 11.787 1.00 76.00 123 PRO A C 1
ATOM 919 O O . PRO A 1 123 ? -31.938 -8.512 12.645 1.00 76.00 123 PRO A O 1
ATOM 922 N N . SER A 1 124 ? -32.874 -9.899 11.148 1.00 66.56 124 SER A N 1
ATOM 923 C CA . SER A 1 124 ? -31.816 -10.894 11.216 1.00 66.56 124 SER A CA 1
ATOM 924 C C . SER A 1 124 ? -30.719 -10.452 10.258 1.00 66.56 124 SER A C 1
ATOM 926 O O . SER A 1 124 ? -30.641 -10.921 9.123 1.00 66.56 124 SER A O 1
ATOM 928 N N . THR A 1 125 ? -29.889 -9.504 10.689 1.00 61.03 125 THR A N 1
ATOM 929 C CA . THR A 1 125 ? -28.811 -8.982 9.850 1.00 61.03 125 THR A CA 1
ATOM 930 C C . THR A 1 125 ? -27.771 -10.061 9.600 1.00 61.03 125 THR A C 1
ATOM 932 O O . THR A 1 125 ? -26.877 -10.302 10.415 1.00 61.03 125 THR A O 1
ATOM 935 N N . THR A 1 126 ? -27.874 -10.704 8.439 1.00 59.75 126 THR A N 1
ATOM 936 C CA . THR A 1 126 ? -26.769 -11.475 7.892 1.00 59.75 126 THR A CA 1
ATOM 937 C C . THR A 1 126 ? -25.648 -10.480 7.598 1.00 59.75 126 THR A C 1
ATOM 939 O O . THR A 1 126 ? -25.847 -9.527 6.841 1.00 59.75 126 THR A O 1
ATOM 942 N N . LEU A 1 127 ? -24.463 -10.680 8.176 1.00 54.22 127 LEU A N 1
ATOM 943 C CA . LEU A 1 127 ? -23.242 -9.886 7.976 1.00 54.22 127 LEU A CA 1
ATOM 944 C C . LEU A 1 127 ? -22.716 -9.961 6.524 1.00 54.22 127 LEU A C 1
ATOM 946 O O . LEU A 1 127 ? -21.522 -9.843 6.281 1.00 54.22 127 LEU A O 1
ATOM 950 N N . MET A 1 128 ? -23.573 -10.181 5.524 1.00 44.06 128 MET A N 1
ATOM 951 C CA . MET A 1 128 ? -23.138 -10.393 4.150 1.00 44.06 128 MET A CA 1
ATOM 952 C C . MET A 1 128 ? -22.530 -9.136 3.530 1.00 44.06 128 MET A C 1
ATOM 954 O O . MET A 1 128 ? -21.670 -9.279 2.667 1.00 44.06 128 MET A O 1
ATOM 958 N N . LYS A 1 129 ? -22.925 -7.924 3.954 1.00 45.69 129 LYS A N 1
ATOM 959 C CA . LYS A 1 129 ? -22.395 -6.654 3.421 1.00 45.69 129 LYS A CA 1
ATOM 960 C C . LYS A 1 129 ? -22.595 -5.472 4.375 1.00 45.69 129 LYS A C 1
ATOM 962 O O . LYS A 1 129 ? -23.137 -4.444 3.969 1.00 45.69 129 LYS A O 1
ATOM 967 N N . PHE A 1 130 ? -22.157 -5.556 5.632 1.00 42.56 130 PHE A N 1
ATOM 968 C CA . PHE A 1 130 ? -21.881 -4.290 6.315 1.00 42.56 130 PHE A CA 1
ATOM 969 C C . PHE A 1 130 ? -20.671 -3.684 5.611 1.00 42.56 130 PHE A C 1
ATOM 971 O O . PHE A 1 130 ? -19.535 -4.099 5.831 1.00 42.56 130 PHE A O 1
ATOM 978 N N . ASN A 1 131 ? -20.922 -2.721 4.722 1.00 41.84 131 ASN A N 1
ATOM 979 C CA . ASN A 1 131 ? -19.910 -1.739 4.373 1.00 41.84 131 ASN A CA 1
ATOM 980 C C . ASN A 1 13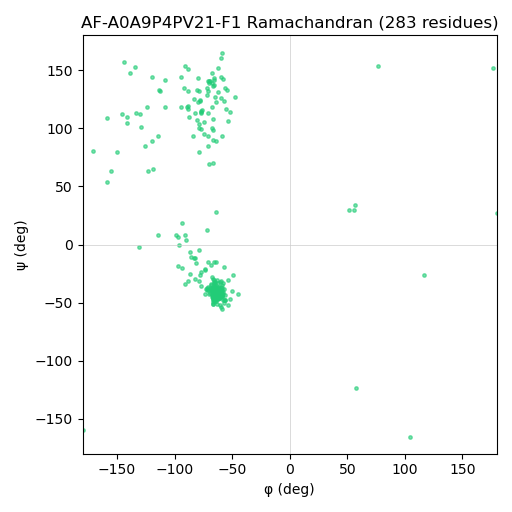1 ? -19.567 -1.060 5.694 1.00 41.84 131 ASN A C 1
ATOM 982 O O . ASN A 1 131 ? -20.282 -0.178 6.156 1.00 41.84 131 ASN A O 1
ATOM 986 N N . CYS A 1 132 ? -18.539 -1.568 6.365 1.00 44.22 132 CYS A N 1
ATOM 987 C CA . CYS A 1 132 ? -18.052 -1.023 7.612 1.00 44.22 132 CYS A CA 1
ATOM 988 C C . CYS A 1 132 ? -17.474 0.348 7.257 1.00 44.22 132 CYS A C 1
ATOM 990 O O . CYS A 1 132 ? -16.329 0.474 6.820 1.00 44.22 132 CYS A O 1
ATOM 992 N N . TYR A 1 133 ? -18.315 1.378 7.323 1.00 45.44 133 TYR A N 1
ATOM 993 C CA . TYR A 1 133 ? -17.914 2.760 7.132 1.00 45.44 133 TYR A CA 1
ATOM 994 C C . TYR A 1 133 ? -17.101 3.164 8.359 1.00 45.44 133 TYR A C 1
ATOM 996 O O . TYR A 1 133 ? -17.644 3.717 9.313 1.00 45.44 133 TYR A O 1
ATOM 1004 N N . TYR A 1 134 ? -15.800 2.872 8.359 1.00 51.34 134 TYR A N 1
ATOM 1005 C CA . TYR A 1 134 ? -14.956 3.213 9.499 1.00 51.34 134 TYR A CA 1
ATOM 1006 C C . TYR A 1 134 ? -14.910 4.729 9.719 1.00 51.34 134 TYR A C 1
ATOM 1008 O O . TYR A 1 134 ? -14.731 5.511 8.774 1.00 51.34 134 TYR A O 1
ATOM 1016 N N . LEU A 1 135 ? -15.127 5.109 10.981 1.00 48.16 135 LEU A N 1
ATOM 1017 C CA . LEU A 1 135 ? -14.966 6.445 11.538 1.00 48.16 135 LEU A CA 1
ATOM 1018 C C . LEU A 1 135 ? -13.538 6.938 11.295 1.00 48.16 135 LEU A C 1
ATOM 1020 O O . LEU A 1 135 ? -12.574 6.228 11.529 1.00 48.16 135 LEU A O 1
ATOM 1024 N N . LYS A 1 136 ? -13.386 8.183 10.851 1.00 43.22 136 LYS A N 1
ATOM 1025 C CA . LYS A 1 136 ? -12.090 8.854 10.697 1.00 43.22 136 LYS A CA 1
ATOM 1026 C C . LYS A 1 136 ? -11.496 9.162 12.079 1.00 43.22 136 LYS A C 1
ATOM 1028 O O . LYS A 1 136 ? -11.501 10.311 12.500 1.00 43.22 136 LYS A O 1
ATOM 1033 N N . THR A 1 137 ? -11.072 8.158 12.834 1.00 56.94 137 THR A N 1
ATOM 1034 C CA . THR A 1 137 ? -10.648 8.352 14.224 1.00 56.94 137 THR A CA 1
ATOM 1035 C C . THR A 1 137 ? -9.595 7.340 14.618 1.00 56.94 137 THR A C 1
ATOM 1037 O O . THR A 1 137 ? -9.916 6.369 15.290 1.00 56.94 137 THR A O 1
ATOM 1040 N N . SER A 1 138 ? -8.353 7.598 14.222 1.00 66.31 138 SER A N 1
ATOM 1041 C CA . SER A 1 138 ? -7.154 7.231 14.973 1.00 66.31 138 SER A CA 1
ATOM 1042 C C . SER A 1 138 ? -5.923 7.616 14.155 1.00 66.31 138 SER A C 1
ATOM 1044 O O . SER A 1 138 ? -5.983 7.789 12.944 1.00 66.31 138 SER A O 1
ATOM 1046 N N . THR A 1 139 ? -4.814 7.906 14.809 1.00 86.88 139 THR A N 1
ATOM 1047 C CA . THR A 1 139 ? -3.572 8.355 14.171 1.00 86.88 139 THR A CA 1
ATOM 1048 C C . THR A 1 139 ? -3.031 7.325 13.170 1.00 86.88 139 THR A C 1
ATOM 1050 O O . THR A 1 139 ? -3.346 6.143 13.272 1.00 86.88 139 THR A O 1
ATOM 1053 N N . PHE A 1 140 ? -2.155 7.747 12.244 1.00 88.81 140 PHE A N 1
ATOM 1054 C CA . PHE A 1 140 ? -1.479 6.842 11.292 1.00 88.81 140 PHE A CA 1
ATOM 1055 C C . PHE A 1 140 ? -0.939 5.572 11.966 1.00 88.81 140 PHE A C 1
ATOM 1057 O O . PHE A 1 140 ? -1.122 4.473 11.462 1.00 88.81 140 PHE A O 1
ATOM 1064 N N . THR A 1 141 ? -0.332 5.732 13.141 1.00 90.38 141 THR A N 1
ATOM 1065 C CA . THR A 1 141 ? 0.183 4.639 13.969 1.00 90.38 141 THR A CA 1
ATOM 1066 C C . THR A 1 141 ? -0.860 3.570 14.278 1.00 90.38 141 THR A C 1
ATOM 1068 O O . THR A 1 141 ? -0.622 2.397 14.013 1.00 90.38 141 THR A O 1
ATOM 1071 N N . HIS A 1 142 ? -2.024 3.972 14.781 1.00 89.38 142 HIS A N 1
ATOM 1072 C CA . HIS A 1 142 ? -3.095 3.051 15.144 1.00 89.38 142 HIS A CA 1
ATOM 1073 C C . HIS A 1 142 ? -3.698 2.370 13.918 1.00 89.3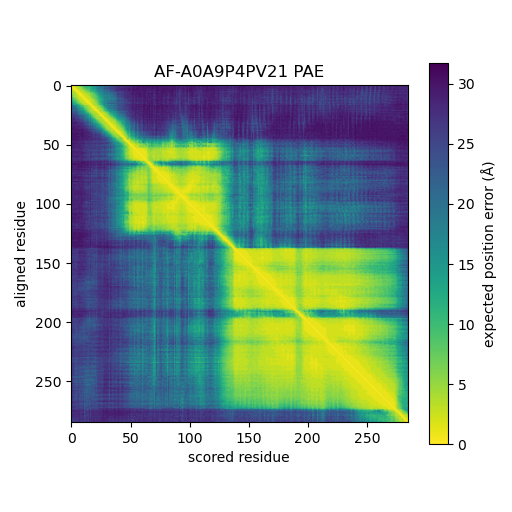8 142 HIS A C 1
ATOM 1075 O O . HIS A 1 142 ? -4.021 1.189 13.964 1.00 89.38 142 HIS A O 1
ATOM 1081 N N . ASP A 1 143 ? -3.831 3.102 12.813 1.00 89.81 143 ASP A N 1
ATOM 1082 C CA . ASP A 1 143 ? -4.353 2.530 11.578 1.00 89.81 143 ASP A CA 1
ATOM 1083 C C . ASP A 1 143 ? -3.400 1.461 11.025 1.00 89.81 143 ASP A C 1
ATOM 1085 O O . ASP A 1 143 ? -3.860 0.424 10.557 1.00 89.81 143 ASP A O 1
ATOM 1089 N N . ILE A 1 144 ? -2.081 1.665 11.120 1.00 89.56 144 ILE A N 1
ATOM 1090 C CA . ILE A 1 144 ? -1.094 0.631 10.777 1.00 89.56 144 ILE A CA 1
ATOM 1091 C C . ILE A 1 144 ? -1.188 -0.564 11.733 1.00 89.56 144 ILE A C 1
ATOM 1093 O O . ILE A 1 144 ? -1.199 -1.696 11.254 1.00 89.56 144 ILE A O 1
ATOM 1097 N N . ASP A 1 145 ? -1.309 -0.338 13.044 1.00 88.31 145 ASP A N 1
ATOM 1098 C CA . ASP A 1 145 ? -1.473 -1.416 14.033 1.00 88.31 145 ASP A CA 1
ATOM 1099 C C . ASP A 1 145 ? -2.722 -2.261 13.734 1.00 88.31 145 ASP A C 1
ATOM 1101 O O . ASP A 1 145 ? -2.665 -3.493 13.709 1.00 88.31 145 ASP A O 1
ATOM 1105 N N . LEU A 1 146 ? -3.838 -1.599 13.419 1.00 88.19 146 LEU A N 1
ATOM 1106 C CA . LEU A 1 146 ? -5.082 -2.246 13.020 1.00 88.19 146 LEU A CA 1
ATOM 1107 C C . LEU A 1 146 ? -4.909 -3.036 11.722 1.00 88.19 146 LEU A C 1
ATOM 1109 O O . LEU A 1 146 ? -5.414 -4.155 11.615 1.00 88.19 146 LEU A O 1
ATOM 1113 N N . ILE A 1 147 ? -4.201 -2.471 10.739 1.00 88.06 147 ILE A N 1
ATOM 1114 C CA . ILE A 1 147 ? -3.985 -3.167 9.476 1.00 88.06 147 ILE A CA 1
ATOM 1115 C C . ILE A 1 147 ? -3.138 -4.431 9.681 1.00 88.06 147 ILE A C 1
ATOM 1117 O O . ILE A 1 147 ? -3.482 -5.486 9.147 1.00 88.06 147 ILE A O 1
ATOM 1121 N N . LEU A 1 148 ? -2.068 -4.348 10.471 1.00 86.50 148 LEU A N 1
ATOM 1122 C CA . LEU A 1 148 ? -1.206 -5.491 10.771 1.00 86.50 148 LEU A CA 1
ATOM 1123 C C . LEU A 1 148 ? -1.958 -6.585 11.542 1.00 86.50 148 LEU A C 1
ATOM 1125 O O . LEU A 1 148 ? -1.868 -7.762 11.189 1.00 86.50 148 LEU A O 1
ATOM 1129 N N . ALA A 1 149 ? -2.749 -6.204 12.550 1.00 85.69 149 ALA A N 1
ATOM 1130 C CA . ALA A 1 149 ? -3.576 -7.137 13.310 1.00 85.69 149 ALA A CA 1
ATOM 1131 C C . ALA A 1 149 ? -4.604 -7.852 12.416 1.00 85.69 149 ALA A C 1
ATOM 1133 O O . ALA A 1 149 ? -4.752 -9.076 12.487 1.00 85.69 149 ALA A O 1
ATOM 1134 N N . ALA A 1 150 ? -5.282 -7.116 11.534 1.00 85.62 150 ALA A N 1
ATOM 1135 C CA . ALA A 1 150 ? -6.284 -7.687 10.641 1.00 85.62 150 ALA A CA 1
ATOM 1136 C C . ALA A 1 150 ? -5.682 -8.636 9.592 1.00 85.62 150 ALA A C 1
ATOM 1138 O O . ALA A 1 150 ? -6.274 -9.680 9.325 1.00 85.62 150 ALA A O 1
ATOM 1139 N N . GLU A 1 151 ? -4.498 -8.332 9.049 1.00 83.56 151 GLU A N 1
ATOM 1140 C CA . GLU A 1 151 ? -3.830 -9.215 8.081 1.00 83.56 151 GLU A CA 1
ATOM 1141 C C . GLU A 1 151 ? -3.409 -10.542 8.733 1.00 83.56 151 GLU A C 1
ATOM 1143 O O . GLU A 1 151 ? -3.582 -11.605 8.143 1.00 83.56 151 GLU A O 1
ATOM 1148 N N . SER A 1 152 ? -2.954 -10.511 9.992 1.00 81.62 152 SER A N 1
ATOM 1149 C CA . SER A 1 152 ? -2.630 -11.737 10.742 1.00 81.62 152 SER A CA 1
ATOM 1150 C C . SER A 1 152 ? -3.844 -12.603 11.114 1.00 81.62 152 SER A C 1
ATOM 1152 O O . SER A 1 152 ? -3.677 -13.776 11.443 1.00 81.62 152 SER A O 1
ATOM 1154 N N . THR A 1 153 ? -5.057 -12.045 11.064 1.00 81.38 153 THR A N 1
ATOM 1155 C CA . THR A 1 153 ? -6.307 -12.705 11.487 1.00 81.38 153 THR A CA 1
ATOM 1156 C C . THR A 1 153 ? -7.283 -12.961 10.335 1.00 81.38 153 THR A C 1
ATOM 1158 O O . THR A 1 153 ? -8.415 -13.372 10.579 1.00 81.38 153 THR A O 1
ATOM 1161 N N . ASP A 1 154 ? -6.856 -12.735 9.087 1.00 79.56 154 ASP A N 1
ATOM 1162 C CA . ASP A 1 154 ? -7.684 -12.841 7.873 1.00 79.56 154 ASP A CA 1
ATOM 1163 C C . ASP A 1 154 ? -8.952 -11.952 7.908 1.00 79.56 154 ASP A C 1
ATOM 1165 O O . ASP A 1 154 ? -9.984 -12.227 7.294 1.00 79.56 154 ASP A O 1
ATOM 1169 N N . LEU A 1 155 ? -8.879 -10.823 8.623 1.00 79.44 155 LEU A N 1
ATOM 1170 C CA . LEU A 1 155 ? -9.940 -9.809 8.711 1.00 79.44 155 LEU A CA 1
ATOM 1171 C C . LEU A 1 155 ? -9.762 -8.681 7.677 1.00 79.44 155 LEU A C 1
ATOM 1173 O O . LEU A 1 155 ? -10.373 -7.613 7.776 1.00 79.44 155 LEU A O 1
ATOM 1177 N N . ASP A 1 156 ? -8.969 -8.940 6.637 1.00 77.50 156 ASP A N 1
ATOM 1178 C CA . ASP A 1 156 ? -8.586 -8.005 5.573 1.00 77.50 156 ASP A CA 1
ATOM 1179 C C . ASP A 1 156 ? -9.775 -7.335 4.871 1.00 77.50 156 ASP A C 1
ATOM 1181 O O . ASP A 1 156 ? -9.698 -6.190 4.411 1.00 77.50 156 ASP A O 1
ATOM 1185 N N . THR A 1 157 ? -10.909 -8.031 4.793 1.00 80.00 157 THR A N 1
ATOM 1186 C CA . THR A 1 157 ? -12.121 -7.504 4.150 1.00 80.00 157 THR A CA 1
ATOM 1187 C C . THR A 1 157 ? -12.687 -6.291 4.896 1.00 80.00 157 THR A C 1
ATOM 1189 O O . THR A 1 157 ? -13.205 -5.376 4.255 1.00 80.00 157 THR A O 1
ATOM 1192 N N . TYR A 1 158 ? -12.537 -6.235 6.222 1.00 76.94 158 TYR A N 1
ATOM 1193 C CA . TYR A 1 158 ? -13.113 -5.181 7.065 1.00 76.94 158 TYR A CA 1
ATOM 1194 C C . TYR A 1 158 ? -12.263 -3.907 7.097 1.00 76.94 158 TYR A C 1
ATOM 1196 O O . TYR A 1 158 ? -12.793 -2.802 7.201 1.00 76.94 158 TYR A O 1
ATOM 1204 N N . ILE A 1 159 ? -10.947 -4.045 6.940 1.00 85.31 159 ILE A N 1
ATOM 1205 C CA . ILE A 1 159 ? -9.982 -2.933 6.967 1.00 85.31 159 ILE A CA 1
ATOM 1206 C C . ILE A 1 159 ? -9.613 -2.401 5.575 1.00 85.31 159 ILE A C 1
ATOM 1208 O O . ILE A 1 159 ? -8.821 -1.463 5.452 1.00 85.31 159 ILE A O 1
ATOM 1212 N N . ARG A 1 160 ? -10.180 -2.976 4.505 1.00 84.12 160 ARG A N 1
ATOM 1213 C CA . ARG A 1 160 ? -9.838 -2.653 3.109 1.00 84.12 160 ARG A CA 1
ATOM 1214 C C . ARG A 1 160 ? -9.865 -1.152 2.816 1.00 84.12 160 ARG A C 1
ATOM 1216 O O . ARG A 1 160 ? -8.989 -0.648 2.120 1.00 84.12 160 ARG A O 1
ATOM 1223 N N . ASN A 1 161 ? -10.844 -0.432 3.356 1.00 82.12 161 ASN A N 1
ATOM 1224 C CA . ASN A 1 161 ? -10.978 1.009 3.142 1.00 82.12 161 ASN A CA 1
ATOM 1225 C C . ASN A 1 161 ? -9.827 1.804 3.778 1.00 82.12 161 ASN A C 1
ATOM 1227 O O . ASN A 1 161 ? -9.315 2.726 3.149 1.00 82.12 161 ASN A O 1
ATOM 1231 N N . ILE A 1 162 ? -9.380 1.414 4.977 1.00 86.88 162 ILE A N 1
ATOM 1232 C CA . ILE A 1 162 ? -8.256 2.043 5.689 1.00 86.88 162 ILE A CA 1
ATOM 1233 C C . ILE A 1 162 ? -6.957 1.786 4.922 1.00 86.88 162 ILE A C 1
ATOM 1235 O O . ILE A 1 162 ? -6.208 2.717 4.623 1.00 86.88 162 ILE A O 1
ATOM 1239 N N . ARG A 1 163 ? -6.739 0.533 4.498 1.00 87.50 163 ARG A N 1
ATOM 1240 C CA . ARG A 1 163 ? -5.598 0.158 3.651 1.00 87.50 163 ARG A CA 1
ATOM 1241 C C . ARG A 1 163 ? -5.574 0.965 2.351 1.00 87.50 163 ARG A C 1
ATOM 1243 O O . ARG A 1 163 ? -4.535 1.515 1.993 1.00 87.50 163 ARG A O 1
ATOM 1250 N N . ASN A 1 164 ? -6.709 1.063 1.659 1.00 87.62 164 ASN A N 1
ATOM 1251 C CA . ASN A 1 164 ? -6.821 1.805 0.402 1.00 87.62 164 ASN A CA 1
ATOM 1252 C C . ASN A 1 164 ? -6.583 3.306 0.591 1.00 87.62 164 ASN A C 1
ATOM 1254 O O . ASN A 1 164 ? -5.903 3.915 -0.233 1.00 87.62 164 ASN A O 1
ATOM 1258 N N . PHE A 1 165 ? -7.108 3.892 1.669 1.00 89.06 165 PHE A N 1
ATOM 1259 C CA . PHE A 1 165 ? -6.882 5.293 2.009 1.00 89.06 165 PHE A CA 1
ATOM 1260 C C . PHE A 1 165 ? -5.393 5.580 2.217 1.00 89.06 165 PHE A C 1
ATOM 1262 O O . PHE A 1 165 ? -4.841 6.456 1.550 1.00 89.06 165 PHE A O 1
ATOM 1269 N N . TRP A 1 166 ? -4.722 4.814 3.083 1.00 90.06 166 TRP A N 1
ATOM 1270 C CA . TRP A 1 166 ? -3.301 5.027 3.356 1.00 90.06 166 TRP A CA 1
ATOM 1271 C C . TRP A 1 166 ? -2.427 4.728 2.152 1.00 90.06 166 TRP A C 1
ATOM 1273 O O . TRP A 1 166 ? -1.492 5.478 1.889 1.00 90.06 166 TRP A O 1
ATOM 1283 N N . TRP A 1 167 ? -2.755 3.707 1.361 1.00 91.12 167 TRP A N 1
ATOM 1284 C CA . TRP A 1 167 ? -2.043 3.466 0.114 1.00 91.12 167 TRP A CA 1
ATOM 1285 C C . TRP A 1 167 ? -2.197 4.634 -0.869 1.00 91.12 167 TRP A C 1
ATOM 1287 O O . TRP A 1 167 ? -1.205 5.087 -1.437 1.00 91.12 167 TRP A O 1
ATOM 1297 N N . ALA A 1 168 ? -3.406 5.176 -1.040 1.00 89.56 168 ALA A N 1
ATOM 1298 C CA . ALA A 1 168 ? -3.627 6.351 -1.881 1.00 89.56 168 ALA A CA 1
ATOM 1299 C C . ALA A 1 168 ? -2.858 7.577 -1.361 1.00 89.56 168 ALA A C 1
ATOM 1301 O O . ALA A 1 168 ? -2.207 8.270 -2.147 1.00 89.56 168 ALA A O 1
ATOM 1302 N N . TYR A 1 169 ? -2.872 7.814 -0.047 1.00 90.69 169 TYR A N 1
ATOM 1303 C CA . TYR A 1 169 ? -2.107 8.882 0.598 1.00 90.69 169 TYR A CA 1
ATOM 1304 C C . TYR A 1 169 ? -0.602 8.726 0.340 1.00 90.69 169 TYR A C 1
ATOM 1306 O O . TYR A 1 169 ? 0.031 9.611 -0.231 1.00 90.69 169 TYR A O 1
ATOM 1314 N N . LEU A 1 170 ? -0.034 7.569 0.687 1.00 91.12 170 LEU A N 1
ATOM 1315 C CA . LEU A 1 170 ? 1.389 7.278 0.526 1.00 91.12 170 LEU A CA 1
ATOM 1316 C C . LEU A 1 170 ? 1.823 7.301 -0.940 1.00 91.12 170 LEU A C 1
ATOM 1318 O O . LEU A 1 170 ? 2.943 7.696 -1.225 1.00 91.12 170 LEU A O 1
ATOM 1322 N N . LYS A 1 171 ? 0.957 6.906 -1.879 1.00 91.31 171 LYS A N 1
ATOM 1323 C CA . LYS A 1 171 ? 1.256 6.916 -3.316 1.00 91.31 171 LYS A CA 1
ATOM 1324 C C . LYS A 1 171 ? 1.308 8.328 -3.902 1.00 91.31 171 LYS A C 1
ATOM 1326 O O . LYS A 1 171 ? 2.122 8.588 -4.788 1.00 91.31 171 LYS A O 1
ATOM 1331 N N . THR A 1 172 ? 0.415 9.208 -3.462 1.00 91.00 172 THR A N 1
ATOM 1332 C CA . THR A 1 172 ? 0.217 10.535 -4.067 1.00 91.00 172 THR A CA 1
ATOM 1333 C C . THR A 1 172 ? 1.080 11.613 -3.433 1.00 91.00 172 THR A C 1
ATOM 1335 O O . THR A 1 172 ? 1.517 12.524 -4.130 1.00 91.00 172 THR A O 1
ATOM 1338 N N . LYS A 1 173 ? 1.342 11.523 -2.128 1.00 92.81 173 LYS A N 1
ATOM 1339 C CA . LYS A 1 173 ? 2.028 12.587 -1.398 1.00 92.81 173 LYS A CA 1
ATOM 1340 C C . LYS A 1 173 ? 3.546 12.568 -1.603 1.00 92.81 173 LYS A C 1
ATOM 1342 O O . LYS A 1 173 ? 4.136 11.483 -1.686 1.00 92.81 173 LYS A O 1
ATOM 1347 N N . PRO A 1 174 ? 4.197 13.743 -1.676 1.00 91.88 174 PRO A N 1
ATOM 1348 C CA . PRO A 1 174 ? 5.651 13.817 -1.728 1.00 91.88 174 PRO A CA 1
ATOM 1349 C C . PRO A 1 174 ? 6.252 13.225 -0.450 1.00 91.88 174 PRO A C 1
ATOM 1351 O O . PRO A 1 174 ? 5.636 13.250 0.617 1.00 91.88 174 PRO A O 1
ATOM 1354 N N . VAL A 1 175 ? 7.470 12.692 -0.551 1.00 92.75 175 VAL A N 1
ATOM 1355 C CA . VAL A 1 175 ? 8.138 11.990 0.560 1.00 92.75 175 VAL A CA 1
ATOM 1356 C C . VAL A 1 175 ? 8.290 12.888 1.798 1.00 92.75 175 VAL A C 1
ATOM 1358 O O . VAL A 1 175 ? 8.102 12.419 2.919 1.00 92.75 175 VAL A O 1
ATOM 1361 N N . ALA A 1 176 ? 8.489 14.194 1.597 1.00 90.81 176 ALA A N 1
ATOM 1362 C CA . ALA A 1 176 ? 8.520 15.188 2.670 1.00 90.81 176 ALA A CA 1
ATOM 1363 C C . ALA A 1 176 ? 7.208 15.257 3.486 1.00 90.81 176 ALA A C 1
ATOM 1365 O O . ALA A 1 176 ? 7.253 15.363 4.708 1.00 90.81 176 ALA A O 1
ATOM 1366 N N . GLU A 1 177 ? 6.038 15.135 2.844 1.00 90.75 177 GLU A N 1
ATOM 1367 C CA . GLU A 1 177 ? 4.724 15.139 3.522 1.00 90.75 177 GLU A CA 1
ATOM 1368 C C . GLU A 1 177 ? 4.385 13.797 4.191 1.00 90.75 177 GLU A C 1
ATOM 1370 O O . GLU A 1 177 ? 3.597 13.725 5.147 1.00 90.75 177 GLU A O 1
ATOM 1375 N N . ILE A 1 178 ? 4.952 12.698 3.685 1.00 91.88 178 ILE A N 1
ATOM 1376 C CA . ILE A 1 178 ? 4.906 11.416 4.395 1.00 91.88 178 ILE A CA 1
ATOM 1377 C C . ILE A 1 178 ? 5.659 11.593 5.717 1.00 91.88 178 ILE A C 1
ATOM 1379 O O . ILE A 1 178 ? 5.080 11.364 6.784 1.00 91.88 178 ILE A O 1
ATOM 1383 N N . GLY A 1 179 ? 6.880 12.120 5.630 1.00 92.88 179 GLY A N 1
ATOM 1384 C CA . GLY A 1 179 ? 7.717 12.479 6.764 1.00 92.88 179 GLY A CA 1
ATOM 1385 C C . GLY A 1 179 ? 8.369 11.272 7.437 1.00 92.88 179 GLY A C 1
ATOM 1386 O O . GLY A 1 179 ? 7.840 10.157 7.426 1.00 92.88 179 GLY A O 1
ATOM 1387 N N . TYR A 1 180 ? 9.509 11.528 8.076 1.00 94.56 180 TYR A N 1
ATOM 1388 C CA . TYR A 1 180 ? 10.316 10.521 8.761 1.00 94.56 180 TYR A CA 1
ATOM 1389 C C . TYR A 1 180 ? 9.519 9.664 9.752 1.00 94.56 180 TYR A C 1
ATOM 1391 O O . TYR A 1 180 ? 9.601 8.438 9.728 1.00 94.56 180 TYR A O 1
ATOM 1399 N N . GLN A 1 181 ? 8.695 10.303 10.589 1.00 94.56 181 GLN A N 1
ATOM 1400 C CA . GLN A 1 181 ? 7.988 9.618 11.671 1.00 94.56 181 GLN A CA 1
ATOM 1401 C C . GLN A 1 181 ? 7.082 8.490 11.155 1.00 94.56 181 GLN A C 1
ATOM 1403 O O . GLN A 1 181 ? 7.076 7.413 11.738 1.00 94.56 181 GLN A O 1
ATOM 1408 N N . LYS A 1 182 ? 6.389 8.684 10.022 1.00 93.75 182 LYS A N 1
ATOM 1409 C CA . LYS A 1 182 ? 5.521 7.643 9.440 1.00 93.75 182 LYS A CA 1
ATOM 1410 C C . LYS A 1 182 ? 6.324 6.467 8.881 1.00 93.75 182 LYS A C 1
ATOM 1412 O O . LYS A 1 182 ? 5.899 5.323 9.010 1.00 93.75 182 LYS A O 1
ATOM 1417 N N . LEU A 1 183 ? 7.479 6.735 8.270 1.00 93.81 183 LEU A N 1
ATOM 1418 C CA . LEU A 1 183 ? 8.367 5.685 7.761 1.00 93.81 183 LEU A CA 1
ATOM 1419 C C . LEU A 1 183 ? 8.958 4.867 8.913 1.00 93.81 183 LEU A C 1
ATOM 1421 O O . LEU A 1 183 ? 8.905 3.639 8.891 1.00 93.81 183 LEU A O 1
ATOM 1425 N N . LYS A 1 184 ? 9.412 5.551 9.966 1.00 94.12 184 LYS A N 1
ATOM 1426 C CA . LYS A 1 184 ? 9.879 4.921 11.202 1.00 94.12 184 LYS A CA 1
ATOM 1427 C C . LYS A 1 184 ? 8.787 4.090 11.870 1.00 94.12 184 LYS A C 1
ATOM 1429 O O . LYS A 1 184 ? 9.035 2.959 12.284 1.00 94.12 184 LYS A O 1
ATOM 1434 N N . ASP A 1 185 ? 7.571 4.622 11.955 1.00 91.62 185 ASP A N 1
ATOM 1435 C CA . ASP A 1 185 ? 6.428 3.915 12.528 1.00 91.62 185 ASP A CA 1
ATOM 1436 C C . ASP A 1 185 ? 6.087 2.641 11.751 1.00 91.62 185 ASP A C 1
ATOM 1438 O O . ASP A 1 185 ? 5.742 1.638 12.371 1.00 91.62 185 ASP A O 1
ATOM 1442 N N . LEU A 1 186 ? 6.225 2.657 10.422 1.00 90.81 186 LEU A N 1
ATOM 1443 C CA . LEU A 1 186 ? 6.072 1.468 9.586 1.00 90.81 186 LEU A CA 1
ATOM 1444 C C . LEU A 1 186 ? 7.178 0.440 9.840 1.00 90.81 186 LEU A C 1
ATOM 1446 O O . LEU A 1 186 ? 6.859 -0.715 10.100 1.00 90.81 186 LEU A O 1
ATOM 1450 N N . GLU A 1 187 ? 8.454 0.841 9.805 1.00 90.88 187 GLU A N 1
ATOM 1451 C CA . GLU A 1 187 ? 9.575 -0.100 9.967 1.00 90.88 187 GLU A CA 1
ATOM 1452 C C . GLU A 1 187 ? 9.585 -0.767 11.347 1.00 90.88 187 GLU A C 1
ATOM 1454 O O . GLU A 1 187 ? 9.810 -1.975 11.460 1.00 90.88 187 GLU A O 1
ATOM 1459 N N . THR A 1 188 ? 9.307 0.013 12.395 1.00 90.69 188 THR A N 1
ATOM 1460 C CA . THR A 1 188 ? 9.262 -0.476 13.782 1.00 90.69 188 THR A CA 1
ATOM 1461 C C . THR A 1 188 ? 8.137 -1.482 14.014 1.00 90.69 188 THR A C 1
ATOM 1463 O O . THR A 1 188 ? 8.316 -2.416 14.793 1.00 90.69 188 THR A O 1
ATOM 1466 N N . ARG A 1 189 ? 6.999 -1.323 13.329 1.00 86.69 189 ARG A N 1
ATOM 1467 C CA . ARG A 1 189 ? 5.834 -2.214 13.453 1.00 86.69 189 ARG A CA 1
ATOM 1468 C C . ARG A 1 189 ? 5.902 -3.430 12.542 1.00 86.69 189 ARG A C 1
ATOM 1470 O O . ARG A 1 189 ? 5.317 -4.461 12.863 1.00 86.69 189 ARG A O 1
ATOM 1477 N N . THR A 1 190 ? 6.634 -3.352 11.433 1.00 81.94 190 THR A N 1
ATOM 1478 C CA . THR A 1 190 ? 6.924 -4.536 10.622 1.00 81.94 190 THR A CA 1
ATOM 1479 C C . THR A 1 190 ? 7.917 -5.450 11.344 1.00 81.94 190 THR A C 1
ATOM 1481 O O . THR A 1 190 ? 9.140 -5.296 11.263 1.00 81.94 190 THR A O 1
ATOM 1484 N N . VAL A 1 191 ? 7.377 -6.420 12.082 1.00 68.50 191 VAL A N 1
ATOM 1485 C CA . VAL A 1 191 ? 8.131 -7.508 12.717 1.00 68.50 191 VAL A CA 1
ATOM 1486 C C . VAL A 1 191 ? 8.717 -8.427 11.639 1.00 68.50 191 VAL A C 1
ATOM 1488 O O . VAL A 1 191 ? 8.107 -8.622 10.585 1.00 68.50 191 VAL A O 1
ATOM 1491 N N . SER A 1 192 ? 9.884 -9.021 11.896 1.00 61.12 192 SER A N 1
ATOM 1492 C CA . SER A 1 192 ? 10.476 -10.068 11.052 1.00 61.12 192 SER A CA 1
ATOM 1493 C C . SER A 1 192 ? 9.455 -11.189 10.802 1.00 61.12 192 SER A C 1
ATOM 1495 O O . SER A 1 192 ? 9.003 -11.838 11.740 1.00 61.12 192 SER A O 1
ATOM 1497 N N . GLY A 1 193 ? 9.033 -11.356 9.544 1.00 61.72 193 GLY A N 1
ATOM 1498 C CA . GLY A 1 193 ? 7.919 -12.230 9.132 1.00 61.72 193 GLY A CA 1
ATOM 1499 C C . GLY A 1 193 ? 6.728 -11.487 8.504 1.00 61.72 193 GLY A C 1
ATOM 1500 O O . GLY A 1 193 ? 6.058 -12.029 7.629 1.00 61.72 193 GLY A O 1
ATOM 1501 N N . THR A 1 194 ? 6.532 -10.211 8.847 1.00 60.56 194 THR A N 1
ATOM 1502 C CA . THR A 1 194 ? 5.567 -9.299 8.191 1.00 60.56 194 THR A CA 1
ATOM 1503 C C . THR A 1 194 ? 6.188 -8.509 7.036 1.00 60.56 194 THR A C 1
ATOM 1505 O O . THR A 1 194 ? 5.541 -7.660 6.435 1.00 60.56 194 THR A O 1
ATOM 1508 N N . GLU A 1 195 ? 7.425 -8.823 6.646 1.00 60.69 195 GLU A N 1
ATOM 1509 C CA . GLU A 1 195 ? 8.104 -8.253 5.467 1.00 60.69 195 GLU A CA 1
ATOM 1510 C C . GLU A 1 195 ? 7.311 -8.492 4.169 1.00 60.69 195 GLU A C 1
ATOM 1512 O O . GLU A 1 195 ? 7.463 -7.783 3.173 1.00 60.69 195 GLU A O 1
ATOM 1517 N N . ASN A 1 196 ? 6.401 -9.472 4.192 1.00 66.88 196 ASN A N 1
ATOM 1518 C CA . ASN A 1 196 ? 5.489 -9.751 3.098 1.00 66.88 196 ASN A CA 1
ATOM 1519 C C . ASN A 1 196 ? 4.279 -8.820 2.995 1.00 66.88 196 ASN A C 1
ATOM 1521 O O . ASN A 1 196 ? 3.559 -8.911 1.999 1.00 66.88 196 ASN A O 1
ATOM 1525 N N . PHE A 1 197 ? 4.108 -7.913 3.955 1.00 78.88 197 PHE A N 1
ATOM 1526 C CA . PHE A 1 197 ? 2.984 -7.000 4.034 1.00 78.88 197 PHE A CA 1
ATOM 1527 C C . PHE A 1 197 ? 2.864 -6.144 2.770 1.00 78.88 197 PHE A C 1
ATOM 1529 O O . PHE A 1 197 ? 3.792 -5.428 2.370 1.00 78.88 197 PHE A O 1
ATOM 1536 N N . ALA A 1 198 ? 1.696 -6.219 2.129 1.00 82.12 198 ALA A N 1
ATOM 1537 C CA . ALA A 1 198 ? 1.493 -5.663 0.797 1.00 82.12 198 ALA A CA 1
ATOM 1538 C C . ALA A 1 198 ? 1.759 -4.151 0.748 1.00 82.12 198 ALA A C 1
ATOM 1540 O O . ALA A 1 198 ? 2.398 -3.668 -0.187 1.00 82.12 198 ALA A O 1
ATOM 1541 N N . MET A 1 199 ? 1.312 -3.394 1.756 1.00 86.00 199 MET A N 1
ATOM 1542 C CA . MET A 1 199 ? 1.491 -1.939 1.761 1.00 86.00 199 MET A CA 1
ATOM 1543 C C . MET A 1 199 ? 2.959 -1.538 1.947 1.00 86.00 199 MET A C 1
ATOM 1545 O O . MET A 1 199 ? 3.418 -0.656 1.225 1.00 86.00 199 MET A O 1
ATOM 1549 N N . THR A 1 200 ? 3.713 -2.201 2.835 1.00 87.69 200 THR A N 1
ATOM 1550 C CA . THR A 1 200 ? 5.147 -1.910 3.022 1.00 87.69 200 THR A CA 1
ATOM 1551 C C . THR A 1 200 ? 5.930 -2.231 1.757 1.00 87.69 200 THR A C 1
ATOM 1553 O O . THR A 1 200 ? 6.677 -1.382 1.285 1.00 87.69 200 THR A O 1
ATOM 1556 N N . LYS A 1 201 ? 5.693 -3.390 1.129 1.00 89.00 201 LYS A N 1
ATOM 1557 C CA . LYS A 1 201 ? 6.316 -3.732 -0.161 1.00 89.00 201 LYS A CA 1
ATOM 1558 C C . LYS A 1 201 ? 6.040 -2.692 -1.239 1.00 89.00 201 LYS A C 1
ATOM 1560 O O . LYS A 1 201 ? 6.949 -2.254 -1.941 1.00 89.00 201 LYS A O 1
ATOM 1565 N N . MET A 1 202 ? 4.777 -2.290 -1.380 1.00 90.69 202 MET A N 1
ATOM 1566 C CA . MET A 1 202 ? 4.393 -1.283 -2.366 1.00 90.69 202 MET A CA 1
ATOM 1567 C C . MET A 1 202 ? 5.020 0.086 -2.065 1.00 90.69 202 MET A C 1
ATOM 1569 O O . MET A 1 202 ? 5.419 0.784 -2.998 1.00 90.69 202 MET A O 1
ATOM 1573 N N . LEU A 1 203 ? 5.142 0.460 -0.787 1.00 92.75 203 LEU A N 1
ATOM 1574 C CA . LEU A 1 203 ? 5.804 1.694 -0.370 1.00 92.75 203 LEU A CA 1
ATOM 1575 C C . LEU A 1 203 ? 7.305 1.658 -0.664 1.00 92.75 203 LEU A C 1
ATOM 1577 O O . LEU A 1 203 ? 7.797 2.576 -1.308 1.00 92.75 203 LEU A O 1
ATOM 1581 N N . VAL A 1 204 ? 8.014 0.607 -0.249 1.00 94.38 204 VAL A N 1
ATOM 1582 C CA . VAL A 1 204 ? 9.455 0.428 -0.503 1.00 94.38 204 VAL A CA 1
ATOM 1583 C C . VAL A 1 204 ? 9.734 0.486 -2.001 1.00 94.38 204 VAL A C 1
ATOM 1585 O O . VAL A 1 204 ? 10.586 1.252 -2.441 1.00 94.38 204 VAL A O 1
ATOM 1588 N N . LYS A 1 205 ? 8.955 -0.243 -2.809 1.00 94.44 205 LYS A N 1
ATOM 1589 C CA . LYS A 1 205 ? 9.071 -0.203 -4.271 1.00 94.44 205 LYS A CA 1
ATOM 1590 C C . LYS A 1 205 ? 8.866 1.207 -4.831 1.00 94.44 205 LYS A C 1
ATOM 1592 O O . LYS A 1 205 ? 9.583 1.613 -5.740 1.00 94.44 205 LYS A O 1
ATOM 1597 N N . ARG A 1 206 ? 7.895 1.961 -4.306 1.00 94.75 206 ARG A N 1
ATOM 1598 C CA . ARG A 1 206 ? 7.674 3.358 -4.704 1.00 94.75 206 ARG A CA 1
ATOM 1599 C C . ARG A 1 206 ? 8.854 4.245 -4.313 1.00 94.75 206 ARG A C 1
ATOM 1601 O O . ARG A 1 206 ? 9.290 5.033 -5.139 1.00 94.75 206 ARG A O 1
ATOM 1608 N N . LEU A 1 207 ? 9.356 4.138 -3.085 1.00 95.56 207 LEU A N 1
ATOM 1609 C CA . LEU A 1 207 ? 10.493 4.934 -2.616 1.00 95.56 207 LEU A CA 1
ATOM 1610 C C . LEU A 1 207 ? 11.746 4.647 -3.447 1.00 95.56 207 LEU A C 1
ATOM 1612 O O . LEU A 1 207 ? 12.390 5.585 -3.903 1.00 95.56 207 LEU A O 1
ATOM 1616 N N . ALA A 1 208 ? 12.018 3.372 -3.738 1.00 95.81 208 ALA A N 1
ATOM 1617 C CA . ALA A 1 208 ? 13.081 2.962 -4.651 1.00 95.81 208 ALA A CA 1
ATOM 1618 C C . ALA A 1 208 ? 12.914 3.605 -6.033 1.00 95.81 208 ALA A C 1
ATOM 1620 O O . ALA A 1 208 ? 13.880 4.108 -6.593 1.00 95.81 208 ALA A O 1
ATOM 1621 N N . GLN A 1 209 ? 11.690 3.638 -6.572 1.00 95.38 209 GLN A N 1
ATOM 1622 C CA . GLN A 1 209 ? 11.416 4.233 -7.881 1.00 95.38 209 GLN A CA 1
ATOM 1623 C C . GLN A 1 209 ? 11.665 5.747 -7.879 1.00 95.38 209 GLN A C 1
ATOM 1625 O O . GLN A 1 209 ? 12.319 6.255 -8.785 1.00 95.38 209 GLN A O 1
ATOM 1630 N N . LEU A 1 210 ? 11.167 6.456 -6.862 1.00 95.38 210 LEU A N 1
ATOM 1631 C CA . LEU A 1 210 ? 11.363 7.902 -6.727 1.00 95.38 210 LEU A CA 1
ATOM 1632 C C . LEU A 1 210 ? 12.846 8.254 -6.581 1.00 95.38 210 LEU A C 1
ATOM 1634 O O . LEU A 1 210 ? 13.308 9.213 -7.191 1.00 95.38 210 LEU A O 1
ATOM 1638 N N . TRP A 1 211 ? 13.593 7.467 -5.803 1.00 95.00 211 TRP A N 1
ATOM 1639 C CA . TRP A 1 211 ? 15.034 7.644 -5.640 1.00 95.00 211 TRP A CA 1
ATOM 1640 C C . TRP A 1 211 ? 15.776 7.379 -6.954 1.00 95.00 211 TRP A C 1
ATOM 1642 O O . TRP A 1 211 ? 16.547 8.218 -7.410 1.00 95.00 211 TRP A O 1
ATOM 1652 N N . TYR A 1 212 ? 15.458 6.266 -7.620 1.00 94.31 212 TYR A N 1
ATOM 1653 C CA . TYR A 1 212 ? 16.073 5.863 -8.884 1.00 94.31 212 TYR A CA 1
ATOM 1654 C C . TYR A 1 212 ? 15.869 6.892 -10.014 1.00 94.31 212 TYR A C 1
ATOM 1656 O O . TYR A 1 212 ? 16.726 7.045 -10.884 1.00 94.31 212 TYR A O 1
ATOM 1664 N N . HIS A 1 213 ? 14.744 7.612 -10.005 1.00 94.25 213 HIS A N 1
ATOM 1665 C CA . HIS A 1 213 ? 14.429 8.659 -10.982 1.00 94.25 213 HIS A CA 1
ATOM 1666 C C . HIS A 1 213 ? 14.753 10.086 -10.512 1.00 94.25 213 HIS A C 1
ATOM 1668 O O . HIS A 1 213 ? 14.441 11.031 -11.232 1.00 94.25 213 HIS A O 1
ATOM 1674 N N . TYR A 1 214 ? 15.391 10.257 -9.349 1.00 94.31 214 TYR A N 1
ATOM 1675 C CA . TYR A 1 214 ? 15.712 11.568 -8.768 1.00 94.31 214 TYR A CA 1
ATOM 1676 C C . TYR A 1 214 ? 14.479 12.472 -8.554 1.00 94.31 214 TYR A C 1
ATOM 1678 O O . TYR A 1 214 ? 14.555 13.693 -8.662 1.00 94.31 214 TYR A O 1
ATOM 1686 N N . GLU A 1 215 ? 13.328 11.880 -8.224 1.00 94.75 215 GLU A N 1
ATOM 1687 C CA . GLU A 1 215 ? 12.053 12.585 -8.001 1.00 94.75 215 GLU A CA 1
ATOM 1688 C C . GLU A 1 215 ? 11.846 13.007 -6.530 1.00 94.75 215 GLU A C 1
ATOM 1690 O O . GLU A 1 215 ? 10.793 13.528 -6.150 1.00 94.75 215 GLU A O 1
ATOM 1695 N N . ILE A 1 216 ? 12.839 12.777 -5.669 1.00 93.56 216 ILE A N 1
ATOM 1696 C CA . ILE A 1 216 ? 12.805 13.166 -4.257 1.00 93.56 216 ILE A CA 1
ATOM 1697 C C . ILE A 1 216 ? 13.342 14.594 -4.121 1.00 93.56 216 ILE A C 1
ATOM 1699 O O . ILE A 1 216 ? 14.508 14.853 -4.389 1.00 93.56 216 ILE A O 1
ATOM 1703 N N . ALA A 1 217 ? 12.491 15.522 -3.671 1.00 91.94 217 ALA A N 1
ATOM 1704 C CA . ALA A 1 217 ? 12.831 16.946 -3.601 1.00 91.94 217 ALA A CA 1
ATOM 1705 C C . ALA A 1 217 ? 13.991 17.272 -2.638 1.00 91.94 217 ALA A C 1
ATOM 1707 O O . ALA A 1 217 ? 14.808 18.133 -2.946 1.00 91.94 217 ALA A O 1
ATOM 1708 N N . ASN A 1 218 ? 14.062 16.601 -1.482 1.00 92.69 218 ASN A N 1
ATOM 1709 C CA . ASN A 1 218 ? 15.158 16.762 -0.524 1.00 92.69 218 ASN A CA 1
ATOM 1710 C C . ASN A 1 218 ? 15.878 15.425 -0.324 1.00 92.69 218 ASN A C 1
ATOM 1712 O O . ASN A 1 218 ? 15.493 14.621 0.525 1.00 92.69 218 ASN A O 1
ATOM 1716 N N . ILE A 1 219 ? 16.891 15.187 -1.159 1.00 93.44 219 ILE A N 1
ATOM 1717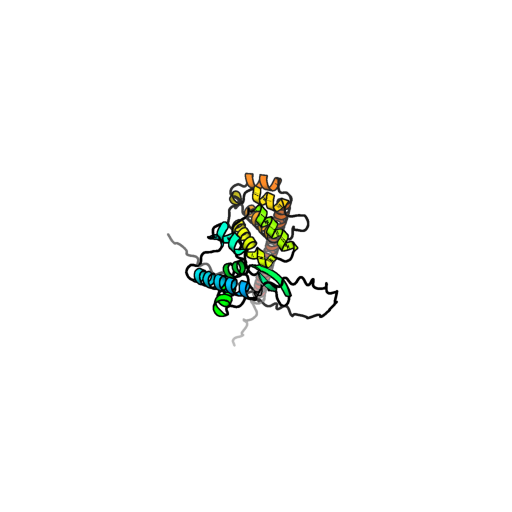 C CA . ILE A 1 219 ? 17.677 13.947 -1.152 1.00 93.44 219 ILE A CA 1
ATOM 1718 C C . ILE A 1 219 ? 18.477 13.821 0.149 1.00 93.44 219 ILE A C 1
ATOM 1720 O O . ILE A 1 219 ? 18.498 12.745 0.727 1.00 93.44 219 ILE A O 1
ATOM 1724 N N . PHE A 1 220 ? 19.048 14.914 0.666 1.00 94.31 220 PHE A N 1
ATOM 1725 C CA . PHE A 1 220 ? 19.875 14.880 1.879 1.00 94.31 220 PHE A CA 1
ATOM 1726 C C . PHE A 1 220 ? 19.089 14.444 3.119 1.00 94.31 220 PHE A C 1
ATOM 1728 O O . PHE A 1 220 ? 19.535 13.563 3.854 1.00 94.31 220 PHE A O 1
ATOM 1735 N N . ASP A 1 221 ? 17.899 15.017 3.333 1.00 93.75 221 ASP A N 1
ATOM 1736 C CA . ASP A 1 221 ? 17.030 14.596 4.438 1.00 93.75 221 ASP A CA 1
ATOM 1737 C C . ASP A 1 221 ? 16.618 13.133 4.264 1.00 93.75 221 ASP A C 1
ATOM 1739 O O . ASP A 1 221 ? 16.625 12.363 5.221 1.00 93.75 221 ASP A O 1
ATOM 1743 N N . PHE A 1 222 ? 16.266 12.744 3.037 1.00 95.50 222 PHE A N 1
ATOM 1744 C CA . PHE A 1 222 ? 15.830 11.388 2.744 1.00 95.50 222 PHE A CA 1
ATOM 1745 C C . PHE A 1 222 ? 16.936 10.352 2.972 1.00 95.50 222 PHE A C 1
ATOM 1747 O O . PHE A 1 222 ? 16.670 9.322 3.588 1.00 95.50 222 PHE A O 1
ATOM 1754 N N . ASP A 1 223 ? 18.163 10.632 2.538 1.00 94.94 223 ASP A N 1
ATOM 1755 C CA . ASP A 1 223 ? 19.316 9.759 2.754 1.00 94.94 223 ASP A CA 1
ATOM 1756 C C . ASP A 1 223 ? 19.593 9.607 4.256 1.00 94.94 223 ASP A C 1
ATOM 1758 O O . ASP A 1 223 ? 19.687 8.484 4.751 1.00 94.94 223 ASP A O 1
ATOM 1762 N N . SER A 1 224 ? 19.573 10.712 5.014 1.00 96.44 224 SER A N 1
ATOM 1763 C CA . SER A 1 224 ? 19.689 10.670 6.479 1.00 96.44 224 SER A CA 1
ATOM 1764 C C . SER A 1 224 ? 18.575 9.838 7.129 1.00 96.44 224 SER A C 1
ATOM 1766 O O . SER A 1 224 ? 18.817 9.091 8.079 1.00 96.44 224 SER A O 1
ATOM 1768 N N . TRP A 1 225 ? 17.343 9.899 6.610 1.00 96.50 225 TRP A N 1
ATOM 1769 C CA . TRP A 1 225 ? 16.256 9.043 7.091 1.00 96.50 225 TRP A CA 1
ATOM 1770 C C . TRP A 1 225 ? 16.539 7.569 6.805 1.00 96.50 225 TRP A C 1
ATOM 1772 O O . TRP A 1 225 ? 16.369 6.745 7.704 1.00 96.50 225 TRP A O 1
ATOM 1782 N N . MET A 1 226 ? 16.974 7.236 5.587 1.00 96.12 226 MET A N 1
ATOM 1783 C CA . MET A 1 226 ? 17.251 5.859 5.168 1.00 96.12 226 MET A CA 1
ATOM 1784 C C . MET A 1 226 ? 18.423 5.230 5.929 1.00 96.12 226 MET A C 1
ATOM 1786 O O . MET A 1 226 ? 18.366 4.041 6.235 1.00 96.12 226 MET A O 1
ATOM 1790 N N . GLU A 1 227 ? 19.429 6.012 6.331 1.00 95.56 227 GLU A N 1
ATOM 1791 C CA . GLU A 1 227 ? 20.508 5.545 7.217 1.00 95.56 227 GLU A CA 1
ATOM 1792 C C . GLU A 1 227 ? 19.977 5.036 8.566 1.00 95.56 227 GLU A C 1
ATOM 1794 O O . GLU A 1 227 ? 20.489 4.064 9.123 1.00 95.56 227 GLU A O 1
ATOM 1799 N N . THR A 1 228 ? 18.907 5.650 9.081 1.00 96.69 228 THR A N 1
ATOM 1800 C CA . THR A 1 228 ? 18.259 5.215 10.331 1.00 96.69 228 THR A CA 1
ATOM 1801 C C . THR A 1 228 ? 17.210 4.116 10.137 1.00 96.69 228 THR A C 1
ATOM 1803 O O . THR A 1 228 ? 16.685 3.596 11.123 1.00 96.69 228 THR A O 1
ATOM 1806 N N . LEU A 1 229 ? 16.902 3.766 8.885 1.00 95.25 229 LEU A N 1
ATOM 1807 C CA . LEU A 1 229 ? 15.843 2.842 8.469 1.00 95.25 229 LEU A CA 1
ATOM 1808 C C . LEU A 1 229 ? 16.431 1.684 7.634 1.00 95.25 229 LEU A C 1
ATOM 1810 O O . LEU A 1 229 ? 16.149 1.546 6.436 1.00 95.25 229 LEU A O 1
ATOM 1814 N N . PRO A 1 230 ? 17.302 0.847 8.236 1.00 94.38 230 PRO A N 1
ATOM 1815 C CA . PRO A 1 230 ? 18.141 -0.096 7.503 1.00 94.38 230 PRO A CA 1
ATOM 1816 C C . PRO A 1 230 ? 17.347 -1.193 6.790 1.00 94.38 230 PRO A C 1
ATOM 1818 O O . PRO A 1 230 ? 17.781 -1.665 5.737 1.00 94.38 230 PRO A O 1
ATOM 1821 N N . LYS A 1 231 ? 16.187 -1.617 7.317 1.00 92.00 231 LYS A N 1
ATOM 1822 C CA . LYS A 1 231 ? 15.372 -2.642 6.646 1.00 92.00 231 LYS A CA 1
ATOM 1823 C C . LYS A 1 231 ? 14.739 -2.080 5.379 1.00 92.00 231 LYS A C 1
ATOM 1825 O O . LYS A 1 231 ? 14.743 -2.757 4.351 1.00 92.00 231 LYS A O 1
ATOM 1830 N N . MET A 1 232 ? 14.221 -0.849 5.442 1.00 92.81 232 MET A N 1
ATOM 1831 C CA . MET A 1 232 ? 13.676 -0.174 4.264 1.00 92.81 232 MET A CA 1
ATOM 1832 C C . MET A 1 232 ? 14.768 0.084 3.228 1.00 92.81 232 MET A C 1
ATOM 1834 O O . MET A 1 232 ?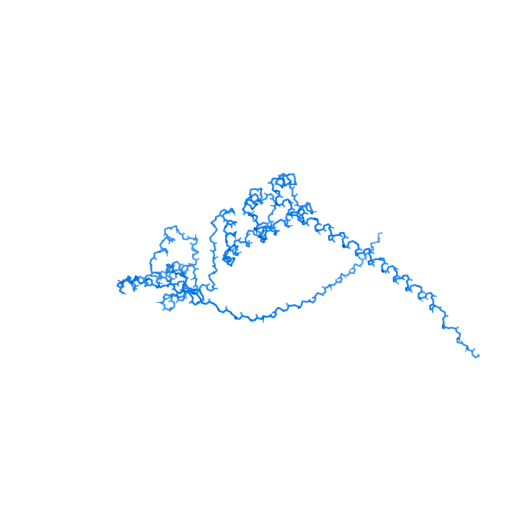 14.568 -0.252 2.063 1.00 92.81 232 MET A O 1
ATOM 1838 N N . LEU A 1 233 ? 15.929 0.595 3.653 1.00 95.06 233 LEU A N 1
ATOM 1839 C CA . LEU A 1 233 ? 17.068 0.847 2.769 1.00 95.06 233 LEU A CA 1
ATOM 1840 C C . LEU A 1 233 ? 17.524 -0.430 2.053 1.00 95.06 233 LEU A C 1
ATOM 1842 O O . LEU A 1 233 ? 17.669 -0.438 0.832 1.00 95.06 233 LEU A O 1
ATOM 1846 N N . LYS A 1 234 ? 17.679 -1.538 2.789 1.00 94.50 234 LYS A N 1
ATOM 1847 C CA . LYS A 1 234 ? 18.030 -2.835 2.199 1.00 94.50 234 LYS A CA 1
ATOM 1848 C C . LYS A 1 234 ? 17.011 -3.265 1.138 1.00 94.50 234 LYS A C 1
ATOM 1850 O O . LYS A 1 234 ? 17.397 -3.587 0.019 1.00 94.50 234 LYS A O 1
ATOM 1855 N N . ALA A 1 235 ? 15.721 -3.229 1.468 1.00 93.44 235 ALA A N 1
ATOM 1856 C CA . ALA A 1 235 ? 14.661 -3.640 0.549 1.00 93.44 235 ALA A CA 1
ATOM 1857 C C . ALA A 1 235 ? 14.526 -2.698 -0.669 1.00 93.44 235 ALA A C 1
ATOM 1859 O O . ALA A 1 235 ? 14.144 -3.133 -1.757 1.00 93.44 235 ALA A O 1
ATOM 1860 N N . MET A 1 236 ? 14.858 -1.412 -0.517 1.00 95.19 236 MET A N 1
ATOM 1861 C CA . MET A 1 236 ? 14.943 -0.471 -1.637 1.00 95.19 236 MET A CA 1
ATOM 1862 C C . MET A 1 236 ? 16.093 -0.826 -2.580 1.00 95.19 236 MET A C 1
ATOM 1864 O O . MET A 1 236 ? 15.873 -0.901 -3.790 1.00 95.19 236 MET A O 1
ATOM 1868 N N . ASN A 1 237 ? 17.284 -1.090 -2.038 1.00 95.81 237 ASN A N 1
ATOM 1869 C CA . ASN A 1 237 ? 18.460 -1.465 -2.826 1.00 95.81 237 ASN A CA 1
ATOM 1870 C C . ASN A 1 237 ? 18.222 -2.760 -3.607 1.00 95.81 237 ASN A C 1
ATOM 1872 O O . ASN A 1 237 ? 18.498 -2.806 -4.799 1.00 95.81 237 ASN A O 1
ATOM 1876 N N . GLU A 1 238 ? 17.580 -3.760 -2.995 1.00 95.31 238 GLU A N 1
ATOM 1877 C CA . GLU A 1 238 ? 17.194 -4.994 -3.693 1.00 95.31 238 GLU A CA 1
ATOM 1878 C C . GLU A 1 238 ? 16.306 -4.721 -4.923 1.00 95.31 238 GLU A C 1
ATOM 1880 O O . GLU A 1 238 ? 16.456 -5.366 -5.963 1.00 95.31 238 GLU A O 1
ATOM 1885 N N . HIS A 1 239 ? 15.384 -3.755 -4.845 1.00 94.88 239 HIS A N 1
ATOM 1886 C CA . HIS A 1 239 ? 14.571 -3.358 -5.998 1.00 94.88 239 HIS A CA 1
ATOM 1887 C C . HIS A 1 239 ? 15.363 -2.595 -7.062 1.00 94.88 239 HIS A C 1
ATOM 1889 O O . HIS A 1 239 ? 15.118 -2.796 -8.255 1.00 94.88 239 HIS A O 1
ATOM 1895 N N . ILE A 1 240 ? 16.302 -1.745 -6.651 1.00 95.75 240 ILE A N 1
ATOM 1896 C CA . ILE A 1 240 ? 17.183 -1.011 -7.565 1.00 95.75 240 ILE A CA 1
ATOM 1897 C C . ILE A 1 240 ? 18.068 -1.998 -8.336 1.00 95.75 240 ILE A C 1
ATOM 1899 O O . ILE A 1 240 ? 18.062 -1.978 -9.569 1.00 95.75 240 ILE A O 1
ATOM 1903 N N . ASP A 1 241 ? 18.696 -2.943 -7.635 1.00 96.50 241 ASP A N 1
ATOM 1904 C CA . ASP A 1 241 ? 19.529 -3.998 -8.219 1.00 96.50 241 ASP A CA 1
ATOM 1905 C C . ASP A 1 241 ? 18.740 -4.842 -9.231 1.00 96.50 241 ASP A C 1
ATOM 1907 O O . ASP A 1 241 ? 19.212 -5.127 -10.336 1.00 96.50 241 ASP A O 1
ATOM 1911 N N . GLN A 1 242 ? 17.493 -5.202 -8.899 1.00 95.38 242 GLN A N 1
ATOM 1912 C CA . GLN A 1 242 ? 16.594 -5.907 -9.820 1.00 95.38 242 GLN A CA 1
ATOM 1913 C C . GLN A 1 242 ? 16.335 -5.105 -11.103 1.00 95.38 242 GLN A C 1
ATOM 1915 O O . GLN A 1 242 ? 16.269 -5.682 -12.193 1.00 95.38 242 GLN A O 1
ATOM 1920 N N . TRP A 1 243 ? 16.171 -3.784 -11.009 1.00 94.81 243 TRP A N 1
ATOM 1921 C CA . TRP A 1 243 ? 15.964 -2.935 -12.182 1.00 94.81 243 TRP A CA 1
ATOM 1922 C C . TRP A 1 243 ? 17.227 -2.752 -13.013 1.00 94.81 243 TRP A C 1
ATOM 1924 O O . TRP A 1 243 ? 17.124 -2.746 -14.243 1.00 94.81 243 TRP A O 1
ATOM 1934 N N . ASP A 1 244 ? 18.393 -2.630 -12.382 1.00 95.44 244 ASP A N 1
ATOM 1935 C CA . ASP A 1 244 ? 19.679 -2.569 -13.077 1.00 95.44 244 ASP A CA 1
ATOM 1936 C C . ASP A 1 244 ? 19.962 -3.875 -13.824 1.00 95.44 244 ASP A C 1
ATOM 1938 O O . ASP A 1 244 ? 20.249 -3.845 -15.024 1.00 95.44 244 ASP A O 1
ATOM 1942 N N . ALA A 1 245 ? 19.758 -5.023 -13.172 1.00 96.25 245 ALA A N 1
ATOM 1943 C CA . ALA A 1 245 ? 19.881 -6.336 -13.799 1.00 96.25 245 ALA A CA 1
ATOM 1944 C C . ALA A 1 245 ? 18.926 -6.487 -14.995 1.00 96.25 245 ALA A C 1
ATOM 1946 O O . ALA A 1 245 ? 19.332 -6.917 -16.080 1.00 96.25 245 ALA A O 1
ATOM 1947 N N . LEU A 1 246 ? 17.666 -6.064 -14.842 1.00 95.12 246 LEU A N 1
ATOM 1948 C CA . LEU A 1 246 ? 16.681 -6.102 -15.922 1.00 95.12 246 LEU A CA 1
ATOM 1949 C C . LEU A 1 246 ? 17.061 -5.171 -17.084 1.00 95.12 246 LEU A C 1
ATOM 1951 O O . LEU A 1 246 ? 16.864 -5.523 -18.249 1.00 95.12 246 LEU A O 1
ATOM 1955 N N . ARG A 1 247 ? 17.610 -3.983 -16.800 1.00 93.62 247 ARG A N 1
ATOM 1956 C CA . ARG A 1 247 ? 18.093 -3.053 -17.832 1.00 93.62 247 ARG A CA 1
ATOM 1957 C C . ARG A 1 247 ? 19.307 -3.612 -18.569 1.00 93.62 247 ARG A C 1
ATOM 1959 O O . ARG A 1 247 ? 19.317 -3.565 -19.800 1.00 93.62 247 ARG A O 1
ATOM 1966 N N . ALA A 1 248 ? 20.266 -4.204 -17.862 1.00 96.06 248 ALA A N 1
ATOM 1967 C CA . ALA A 1 248 ? 21.415 -4.873 -18.467 1.00 96.06 248 ALA A CA 1
ATOM 1968 C C . ALA A 1 248 ? 20.977 -6.034 -19.374 1.00 96.06 248 ALA A C 1
ATOM 1970 O O . ALA A 1 248 ? 21.392 -6.109 -20.531 1.00 96.06 248 ALA A O 1
ATOM 1971 N N . GLN A 1 249 ? 20.054 -6.879 -18.904 1.00 96.25 249 GLN A N 1
ATOM 1972 C CA . GLN A 1 249 ? 19.498 -7.974 -19.700 1.00 96.25 249 GLN A CA 1
ATOM 1973 C C . GLN A 1 249 ? 18.795 -7.463 -20.965 1.00 96.25 249 GLN A C 1
ATOM 1975 O O . GLN A 1 249 ? 19.017 -7.988 -22.056 1.00 96.25 249 GLN A O 1
ATOM 1980 N N . ARG A 1 250 ? 17.973 -6.410 -20.849 1.00 95.75 250 ARG A N 1
ATOM 1981 C CA . ARG A 1 250 ? 17.294 -5.794 -22.003 1.00 95.75 250 ARG A CA 1
ATOM 1982 C C . ARG A 1 250 ? 18.283 -5.230 -23.019 1.00 95.75 250 ARG A C 1
ATOM 1984 O O . ARG A 1 250 ? 18.041 -5.368 -24.216 1.00 95.75 250 ARG A O 1
ATOM 1991 N N . LYS A 1 251 ? 19.385 -4.634 -22.558 1.00 97.06 251 LYS A N 1
ATOM 1992 C CA . LYS A 1 251 ? 20.452 -4.124 -23.424 1.00 97.06 251 LYS A CA 1
ATOM 1993 C C . LYS A 1 251 ? 21.139 -5.258 -24.189 1.00 97.06 251 LYS A C 1
ATOM 1995 O O . LYS A 1 251 ? 21.200 -5.185 -25.411 1.00 97.06 251 LYS A O 1
ATOM 2000 N N . MET A 1 252 ? 21.531 -6.338 -23.507 1.00 96.62 252 MET A N 1
ATOM 2001 C CA . MET A 1 252 ? 22.134 -7.511 -24.160 1.00 96.62 252 MET A CA 1
ATOM 2002 C C . MET A 1 252 ? 21.205 -8.130 -25.212 1.00 96.62 252 MET A C 1
ATOM 2004 O O . MET A 1 252 ? 21.628 -8.422 -26.327 1.00 96.62 252 MET A O 1
ATOM 2008 N N . VAL A 1 253 ? 19.915 -8.287 -24.895 1.00 97.44 253 VAL A N 1
ATOM 2009 C CA . VAL A 1 253 ? 18.927 -8.820 -25.848 1.00 97.44 253 VAL A CA 1
ATOM 2010 C C . VAL A 1 253 ? 18.747 -7.888 -27.051 1.00 97.44 253 VAL A C 1
ATOM 2012 O O . VAL A 1 253 ? 18.579 -8.359 -28.176 1.00 97.44 253 VAL A O 1
ATOM 2015 N N . ALA A 1 254 ? 18.770 -6.569 -26.844 1.00 96.69 254 ALA A N 1
ATOM 2016 C CA . ALA A 1 254 ? 18.681 -5.601 -27.934 1.00 96.69 254 ALA A CA 1
ATOM 2017 C C . ALA A 1 254 ? 19.915 -5.657 -28.851 1.00 96.69 254 ALA A C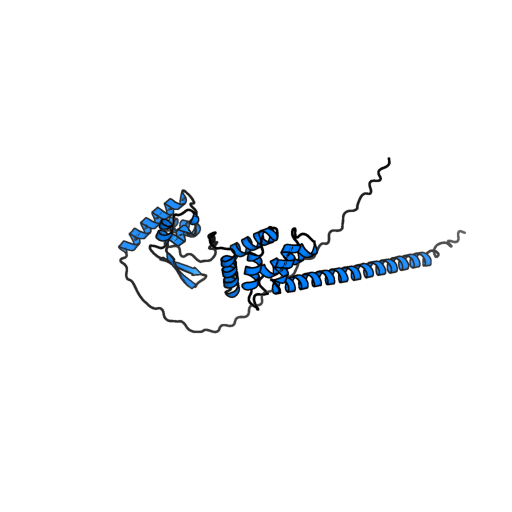 1
ATOM 2019 O O . ALA A 1 254 ? 19.758 -5.658 -30.070 1.00 96.69 254 ALA A O 1
ATOM 2020 N N . GLU A 1 255 ? 21.117 -5.765 -28.283 1.00 97.38 255 GLU A N 1
ATOM 2021 C CA . GLU A 1 255 ? 22.374 -5.903 -29.030 1.00 97.38 255 GLU A CA 1
ATOM 2022 C C . GLU A 1 255 ? 22.405 -7.201 -29.848 1.00 97.38 255 GLU A C 1
ATOM 2024 O O . GLU A 1 255 ? 22.677 -7.161 -31.048 1.00 97.38 255 GLU A O 1
ATOM 2029 N N . GLN A 1 256 ? 22.008 -8.332 -29.253 1.00 97.06 256 GLN A N 1
ATOM 2030 C CA . GLN A 1 256 ? 21.894 -9.614 -29.961 1.00 97.06 256 GLN A CA 1
ATOM 2031 C C . GLN A 1 256 ? 20.909 -9.544 -31.132 1.00 97.06 256 GLN A C 1
ATOM 2033 O O . GLN A 1 256 ? 21.199 -10.036 -32.221 1.00 97.06 256 GLN A O 1
ATOM 2038 N N . LYS A 1 257 ? 19.750 -8.899 -30.941 1.00 97.50 257 LYS A N 1
ATOM 2039 C CA . LYS A 1 257 ? 18.773 -8.701 -32.022 1.00 97.50 257 LYS A CA 1
ATOM 2040 C C . LYS A 1 257 ? 19.320 -7.822 -33.141 1.00 97.50 257 LYS A C 1
ATOM 2042 O O . LYS A 1 257 ? 19.065 -8.111 -34.306 1.00 97.50 257 LYS A O 1
ATOM 2047 N N . GLN A 1 258 ? 20.064 -6.767 -32.810 1.00 97.25 258 GLN A N 1
ATOM 2048 C CA . GLN A 1 258 ? 20.707 -5.920 -33.814 1.00 97.25 258 GLN A CA 1
ATOM 2049 C C . GLN A 1 258 ? 21.793 -6.676 -34.586 1.00 97.25 258 GLN A C 1
ATOM 2051 O O . GLN A 1 258 ? 21.898 -6.512 -35.798 1.00 97.25 258 GLN A O 1
ATOM 2056 N N . GLU A 1 259 ? 22.591 -7.507 -33.916 1.00 96.75 259 GLU A N 1
ATOM 2057 C CA . GLU A 1 259 ? 23.611 -8.327 -34.572 1.00 96.75 259 GLU A CA 1
ATOM 2058 C C . GLU A 1 259 ? 22.983 -9.386 -35.484 1.00 96.75 259 GLU A C 1
ATOM 2060 O O . GLU A 1 259 ? 23.415 -9.544 -36.626 1.00 96.75 259 GLU A O 1
ATOM 2065 N N . GLN A 1 260 ? 21.927 -10.059 -35.021 1.00 96.50 260 GLN A N 1
ATOM 2066 C CA . GLN A 1 260 ? 21.196 -11.026 -35.833 1.00 96.50 260 GLN A CA 1
ATOM 2067 C C . GLN A 1 260 ? 20.577 -10.355 -37.063 1.00 96.50 260 GLN A C 1
ATOM 2069 O O . GLN A 1 260 ? 20.789 -10.823 -38.175 1.00 96.50 260 GLN A O 1
ATOM 2074 N N . ALA A 1 261 ? 19.932 -9.197 -36.894 1.00 97.25 261 ALA A N 1
ATOM 2075 C CA . ALA A 1 261 ? 19.382 -8.434 -38.012 1.00 97.25 261 ALA A CA 1
ATOM 2076 C C . ALA A 1 261 ? 20.459 -8.017 -39.031 1.00 97.25 261 ALA A C 1
ATOM 2078 O O . ALA A 1 261 ? 20.211 -8.044 -40.234 1.00 97.25 261 ALA A O 1
ATOM 2079 N N . LYS A 1 262 ? 21.675 -7.671 -38.578 1.00 98.00 262 LYS A N 1
ATOM 2080 C CA . LYS A 1 262 ? 22.812 -7.391 -39.473 1.00 98.00 262 LYS A CA 1
ATOM 2081 C C . LYS A 1 262 ? 23.266 -8.639 -40.234 1.00 98.00 262 LYS A C 1
ATOM 2083 O O . LYS A 1 262 ? 23.551 -8.537 -41.424 1.00 98.00 262 LYS A O 1
ATOM 2088 N N . LYS A 1 263 ? 23.337 -9.800 -39.570 1.00 97.44 263 LYS A N 1
ATOM 2089 C CA . LYS A 1 263 ? 23.692 -11.082 -40.206 1.00 97.44 263 LYS A CA 1
ATOM 2090 C C . LYS A 1 263 ? 22.655 -11.493 -41.246 1.00 97.44 263 LYS A C 1
ATOM 2092 O O . LYS A 1 263 ? 23.037 -11.865 -42.351 1.00 97.44 263 LYS A O 1
ATOM 2097 N N . ASP A 1 264 ? 21.376 -11.363 -40.915 1.00 97.00 264 ASP A N 1
ATOM 2098 C CA . ASP A 1 264 ? 20.269 -11.699 -41.809 1.00 97.00 264 ASP A CA 1
ATOM 2099 C C . ASP A 1 264 ? 20.255 -10.770 -43.035 1.00 97.00 264 ASP A C 1
ATOM 2101 O O . ASP A 1 264 ? 20.215 -11.249 -44.167 1.00 97.00 264 ASP A O 1
ATOM 2105 N N . ALA A 1 265 ? 20.415 -9.456 -42.833 1.00 97.12 265 ALA A N 1
ATOM 2106 C CA . ALA A 1 265 ? 20.515 -8.487 -43.928 1.00 97.12 265 ALA A CA 1
ATOM 2107 C C . ALA A 1 265 ? 21.732 -8.746 -44.836 1.00 97.12 265 ALA A C 1
ATOM 2109 O O . ALA A 1 265 ? 21.646 -8.628 -46.058 1.00 97.12 265 ALA A O 1
ATOM 2110 N N . PHE A 1 266 ? 22.874 -9.127 -44.257 1.00 97.44 266 PHE A N 1
ATOM 2111 C CA . PHE A 1 266 ? 24.060 -9.497 -45.028 1.00 97.44 266 PHE A CA 1
ATOM 2112 C C . PHE A 1 266 ? 23.857 -10.800 -45.820 1.00 97.44 266 PHE A C 1
ATOM 2114 O O . PHE A 1 266 ? 24.256 -10.890 -46.982 1.00 97.44 266 PHE A O 1
ATOM 2121 N N . ALA A 1 267 ? 23.205 -11.804 -45.225 1.00 95.50 267 ALA A N 1
ATOM 2122 C CA . ALA A 1 267 ? 22.871 -13.055 -45.902 1.00 95.50 267 ALA A CA 1
ATOM 2123 C C . ALA A 1 267 ? 21.913 -12.827 -47.084 1.00 95.50 267 ALA A C 1
ATOM 2125 O O . ALA A 1 267 ? 22.106 -13.410 -48.152 1.00 95.50 267 ALA A O 1
ATOM 2126 N N . GLU A 1 268 ? 20.932 -11.938 -46.924 1.00 94.19 268 GLU A N 1
ATOM 2127 C CA . GLU A 1 268 ? 20.019 -11.532 -47.993 1.00 94.19 268 GLU A CA 1
ATOM 2128 C C . GLU A 1 268 ? 20.768 -10.846 -49.147 1.00 94.19 268 GLU A C 1
ATOM 2130 O O . GLU A 1 268 ? 20.595 -11.224 -50.308 1.00 94.19 268 GLU A O 1
ATOM 2135 N N . GLN A 1 269 ? 21.689 -9.922 -48.844 1.00 93.62 269 GLN A N 1
ATOM 2136 C CA . GLN A 1 269 ? 22.547 -9.289 -49.855 1.00 93.62 269 GLN A CA 1
ATOM 2137 C C . GLN A 1 269 ? 23.399 -10.310 -50.626 1.00 93.62 269 GLN A C 1
ATOM 2139 O O . GLN A 1 269 ? 23.520 -10.218 -51.850 1.00 93.62 269 GLN A O 1
ATOM 2144 N N . LEU A 1 270 ? 23.964 -11.312 -49.943 1.00 93.31 270 LEU A N 1
ATOM 2145 C CA . LEU A 1 270 ? 24.723 -12.389 -50.589 1.00 93.31 270 LEU A CA 1
ATOM 2146 C C . LEU A 1 270 ? 23.852 -13.263 -51.498 1.00 93.31 270 LEU A C 1
ATOM 2148 O O . LEU A 1 270 ? 24.317 -13.697 -52.554 1.00 93.31 270 LEU A O 1
ATOM 2152 N N . LEU A 1 271 ? 22.605 -13.530 -51.106 1.00 90.56 271 LEU A N 1
ATOM 2153 C CA . LEU A 1 271 ? 21.667 -14.310 -51.911 1.00 90.56 271 LEU A CA 1
ATOM 2154 C C . LEU A 1 271 ? 21.302 -13.556 -53.196 1.00 90.56 271 LEU A C 1
ATOM 2156 O O . LEU A 1 271 ? 21.369 -14.140 -54.278 1.00 90.56 271 LEU A O 1
ATOM 2160 N N . VAL A 1 272 ? 21.031 -12.250 -53.102 1.00 90.38 272 VAL A N 1
ATOM 2161 C CA . VAL A 1 272 ? 20.810 -11.379 -54.270 1.00 90.38 272 VAL A CA 1
ATOM 2162 C C . VAL A 1 272 ? 22.041 -11.360 -55.184 1.00 90.38 272 VAL A C 1
ATOM 2164 O O . VAL A 1 272 ? 21.910 -11.536 -56.396 1.00 90.38 272 VAL A O 1
ATOM 2167 N N . ALA A 1 273 ? 23.247 -11.234 -54.620 1.00 88.06 273 ALA A N 1
ATOM 2168 C CA . ALA A 1 273 ? 24.491 -11.249 -55.392 1.00 88.06 273 ALA A CA 1
ATOM 2169 C C . ALA A 1 273 ? 24.742 -12.593 -56.106 1.00 88.06 273 ALA A C 1
ATOM 2171 O O . ALA A 1 273 ? 25.250 -12.606 -57.226 1.00 88.06 273 ALA A O 1
ATOM 2172 N N . ARG A 1 274 ? 24.363 -13.727 -55.496 1.00 85.62 274 ARG A N 1
ATOM 2173 C CA . ARG A 1 274 ? 24.483 -15.065 -56.107 1.00 85.62 274 ARG A CA 1
ATOM 2174 C C . ARG A 1 274 ? 23.379 -15.374 -57.125 1.00 85.62 274 ARG A C 1
ATOM 2176 O O . ARG A 1 274 ? 23.641 -16.092 -58.084 1.00 85.62 274 ARG A O 1
ATOM 2183 N N . GLY A 1 275 ? 22.169 -14.844 -56.940 1.00 73.81 275 GLY A N 1
ATOM 2184 C CA . GLY A 1 275 ? 21.019 -15.061 -57.829 1.00 73.81 275 GLY A CA 1
ATOM 2185 C C . GLY A 1 275 ? 20.970 -14.151 -59.066 1.00 73.81 275 GLY A C 1
ATOM 2186 O O . GLY A 1 275 ? 20.201 -14.411 -59.987 1.00 73.81 275 GLY A O 1
ATOM 2187 N N . GLY A 1 276 ? 21.802 -13.107 -59.126 1.00 58.25 276 GLY A N 1
ATOM 2188 C CA . GLY A 1 276 ? 21.764 -12.053 -60.150 1.00 58.25 276 GLY A CA 1
ATOM 2189 C C . GLY A 1 276 ? 22.215 -12.412 -61.576 1.00 58.25 276 GLY A C 1
ATOM 2190 O O . GLY A 1 276 ? 22.423 -11.501 -62.375 1.00 58.25 276 GLY A O 1
ATOM 2191 N N . ARG A 1 277 ? 22.396 -13.689 -61.951 1.00 51.94 277 ARG A N 1
ATOM 2192 C CA . ARG A 1 277 ? 22.816 -14.039 -63.327 1.00 51.94 277 ARG A CA 1
ATOM 2193 C C . ARG A 1 277 ? 22.403 -15.451 -63.768 1.00 51.94 277 ARG A C 1
ATOM 2195 O O . ARG A 1 277 ? 23.253 -16.286 -64.048 1.00 51.94 277 ARG A O 1
ATOM 2202 N N . ALA A 1 278 ? 21.101 -15.728 -63.850 1.00 53.28 278 ALA A N 1
ATOM 2203 C CA . ALA A 1 278 ? 20.609 -16.984 -64.445 1.00 53.28 278 ALA A CA 1
ATOM 2204 C C . ALA A 1 278 ? 19.491 -16.829 -65.497 1.00 53.28 278 ALA A C 1
ATOM 2206 O O . ALA A 1 278 ? 19.100 -17.819 -66.104 1.00 53.28 278 ALA A O 1
ATOM 2207 N N . GLY A 1 279 ? 18.997 -15.619 -65.778 1.00 59.25 279 GLY A N 1
ATOM 2208 C CA . GLY A 1 279 ? 17.914 -15.411 -66.749 1.00 59.25 279 GLY A CA 1
ATOM 2209 C C . GLY A 1 279 ? 18.289 -14.393 -67.814 1.00 59.25 279 GLY A C 1
ATOM 2210 O O . GLY A 1 279 ? 17.983 -13.218 -67.659 1.00 59.25 279 GLY A O 1
ATOM 2211 N N . GLY A 1 280 ? 18.980 -14.817 -68.874 1.00 53.69 280 GLY A N 1
ATOM 2212 C CA . GLY A 1 280 ? 19.345 -13.891 -69.948 1.00 53.69 280 GLY A CA 1
ATOM 2213 C C . GLY A 1 280 ? 20.140 -14.466 -71.117 1.00 53.69 280 GLY A C 1
ATOM 2214 O O . GLY A 1 280 ? 20.879 -13.721 -71.740 1.00 53.69 280 GLY A O 1
ATOM 2215 N N . TYR A 1 281 ? 20.012 -15.757 -71.426 1.00 54.59 281 TYR A N 1
ATOM 2216 C CA . TYR A 1 281 ? 20.333 -16.264 -72.766 1.00 54.59 281 TYR A CA 1
ATOM 2217 C C . TYR A 1 281 ? 19.065 -16.872 -73.363 1.00 54.59 281 TYR A C 1
ATOM 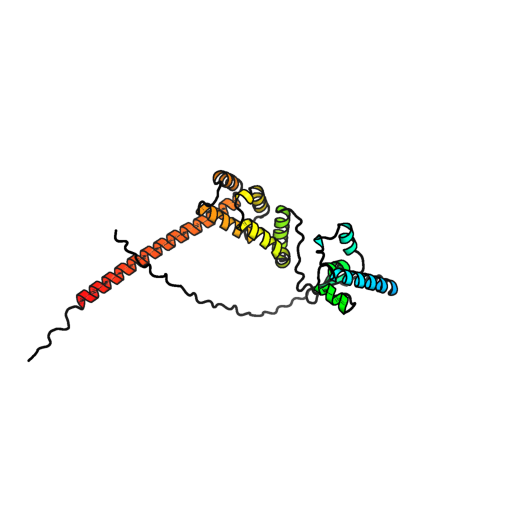2219 O O . TYR A 1 281 ? 18.953 -18.076 -73.572 1.00 54.59 281 TYR A O 1
ATOM 2227 N N . GLY A 1 282 ? 18.068 -16.013 -73.584 1.00 62.28 282 GLY A N 1
ATOM 2228 C CA . GLY A 1 282 ? 17.027 -16.289 -74.563 1.00 62.28 282 GLY A CA 1
ATOM 2229 C C . GLY A 1 282 ? 17.636 -16.083 -75.944 1.00 62.28 282 GLY A C 1
ATOM 2230 O O . GLY A 1 282 ? 17.728 -14.951 -76.406 1.00 62.28 282 GLY A O 1
ATOM 2231 N N . MET A 1 283 ? 18.112 -17.174 -76.546 1.00 53.97 283 MET A N 1
ATOM 2232 C CA . MET A 1 283 ? 18.450 -17.268 -77.967 1.00 53.97 283 MET A CA 1
ATOM 2233 C C . MET A 1 283 ? 17.237 -16.826 -78.795 1.00 53.97 283 MET A C 1
ATOM 2235 O O . MET A 1 283 ? 16.238 -17.541 -78.867 1.00 53.97 283 MET A O 1
ATOM 2239 N N . GLY A 1 284 ? 17.324 -15.632 -79.377 1.00 68.31 284 GLY A N 1
ATOM 2240 C CA . GLY A 1 284 ? 16.476 -15.190 -80.474 1.00 68.31 284 GLY A CA 1
ATOM 2241 C C . GLY A 1 284 ? 17.128 -15.596 -81.793 1.00 68.31 284 GLY A C 1
ATOM 2242 O O . GLY A 1 284 ? 18.262 -15.204 -82.047 1.00 68.31 284 GLY A O 1
ATOM 2243 N N . ILE A 1 285 ? 16.383 -16.432 -82.515 1.00 57.22 285 ILE A N 1
ATOM 2244 C CA . ILE A 1 285 ? 16.481 -16.930 -83.899 1.00 57.22 285 ILE A CA 1
ATOM 2245 C C . ILE A 1 285 ? 17.316 -16.058 -84.846 1.00 57.22 285 ILE A C 1
ATOM 2247 O O . ILE A 1 285 ? 17.039 -14.840 -84.916 1.00 57.22 285 ILE A O 1
#

pLDDT: mean 77.41, std 18.67, range [36.03, 98.0]

Sequence (285 aa):
MSSNNAVVAPAPVLKFPIQLKPSGKAVSGAKEQPKPSPQKDQAESKPAAQKQDLATIHEWAMSLNVNTRDLRELSREERLALLDGPTAPLIAGDKVIGAAPLRLIIAASSTARNEFITTNKIPSTTLMKFNCYYLKTSTFTHDIDLILAAESTDLDTYIRNIRNFWWAYLKTKPVAEIGYQKLKDLETRTVSGTENFAMTKMLVKRLAQLWYHYEIANIFDFDSWMETLPKMLKAMNEHIDQWDALRAQRKMVAEQKQEQAKKDAFAEQLLVARGGRAGGYGMGI

Secondary structure (DSSP, 8-state):
-------PPPPP--------PPPP---------PPPPP--------HHHHHHHHHHHHHHHHHTTSS---GGGS-HHHHHHTSSS-EEEEEETTEEEEEEEHHHHHHH-HHHHHHHHHH-S----BTT-------S-S-HHHHHHHHHHHHHTT-HHHHHHHHHHHHHHHHHS-HHHH-HHHHHHHHHH--TT-TT-HHHHHHHHHHHHHHHTT--S-HHHHHHHHHT-HHHHHHHHHHHHHHHHHHHHHHHHHHHHHHHHHHHHHHHHHHHHHHSSSS------

Radius of gyration: 33.62 Å; Cα contacts (8 Å, |Δi|>4): 157; chains: 1; bounding box: 70×63×116 Å

Mean predicted aligned error: 16.77 Å

Solvent-accessible surface area (backbone atoms only — not comparable to full-atom values): 17881 Å² total; per-residue (Å²): 141,83,84,81,82,80,84,79,79,84,81,84,84,85,83,79,88,86,84,85,82,85,82,87,79,90,80,90,82,90,79,91,78,84,85,81,80,83,85,85,78,83,79,88,68,66,74,68,61,59,53,56,52,50,53,55,50,44,56,52,56,57,60,50,72,80,52,83,70,53,81,83,74,50,52,74,66,60,57,55,60,24,67,49,75,63,66,30,56,34,26,50,89,95,40,77,78,50,66,46,27,41,51,41,48,36,69,75,28,70,65,46,31,51,48,25,67,74,67,74,43,84,50,76,48,58,64,84,72,72,75,67,78,75,72,98,77,72,57,76,65,54,53,50,52,51,49,55,54,25,58,77,66,75,42,48,82,70,46,44,65,59,54,52,50,52,50,52,48,66,71,69,49,55,70,78,77,60,32,67,68,55,54,50,52,49,57,73,66,50,47,97,82,46,75,75,38,66,67,61,48,56,46,36,54,47,52,32,51,34,57,76,69,68,68,52,92,58,54,68,64,49,50,59,50,38,71,79,33,56,71,55,41,52,56,19,48,55,53,48,52,52,49,52,52,52,49,52,51,52,49,53,53,51,50,52,51,53,52,50,52,50,51,51,53,50,51,51,52,51,49,54,67,72,62,72,81,80,86,81,83,79,84,77,131

Nearest PDB structures (foldseek):
  4mh6-assembly1_A  TM=2.865E-01  e=9.426E+00  Vibrio parahaemolyticus RIMD 2210633